Protein AF-0000000081139282 (afdb_homodimer)

Nearest PDB structures (foldseek):
  8glv-assembly1_AR  TM=9.633E-01  e=1.424E-13  Chlamydomonas reinhardtii
  2pg1-assembly1_G  TM=9.727E-01  e=7.832E-13  Drosophila melanogaster
  8pr0-assembly1_G  TM=9.713E-01  e=1.074E-12  Homo sapiens
  8j07-assembly1_n8  TM=9.623E-01  e=4.888E-12  Homo sapiens
  8glv-assembly1_MK  TM=9.422E-01  e=4.457E-11  Chlamydomonas reinhardtii

Organism: NCBI:txid267567

Radius of gyration: 18.49 Å; Cα contacts (8 Å, |Δi|>4): 499; chains: 2; bounding box: 43×58×46 Å

Sequence (266 aa):
MDTETSFAIDDIETVIKSSIGSVLTDTQYNPTKINDQINSIISATLKGLQSLRRPYKYTTTAILMQKNGAGLVSAASTFWDAENDGLCKVMWENQTMHCVVTVFGTCVNVVDGGEGAGEEEEKEEVVVNKKEEMDTETSFAIDDIETVIKSSIGSVLTDTQYNPTKINDQINSIISATLKGLQSLRRPYKYTTTAILMQKNGAGLVSAASTFWDAENDGLCKVMWENQTMHCVVTVFGTCVNVVDGGEGAGEEEEKEEVVVNKKEE

pLDDT: mean 83.58, std 18.91, range [26.31, 98.56]

Secondary structure (DSSP, 8-state):
--------HHHHHHHHHHHHHHHHTT----TTTHHHHHHHHHHHHHHHHHHT--SEEEEEEEEEEE-SS--EEEEEEEEEETTT-EEEEEEEE-SSEEEEEEEEEEE----SSS----EEEEEEEEEE-----/--------HHHHHHHHHHHHHHHHTT----TTTHHHHHHHHHHHHHHHHHHT--SEEEEEEEEEEE-SS--EEEEEEEEEETTT-EEEEEEEE-SSEEEEEEEEEEE----SSS----EEEEEEEEEE-----

Solvent-accessible surface area (backbone atoms only — not comparable to full-atom values): 14909 Å² total; per-residue (Å²): 131,83,75,76,72,58,62,59,55,68,64,53,46,50,35,46,53,50,24,46,49,75,71,44,76,92,58,70,73,41,89,90,47,48,65,60,49,54,51,50,30,51,51,44,29,51,53,46,54,60,71,66,70,62,67,51,33,40,40,38,38,38,37,44,31,59,63,74,52,59,43,34,39,34,37,34,38,28,39,32,45,68,82,43,26,42,71,45,75,48,82,45,73,63,92,40,30,39,37,40,41,37,39,38,36,42,58,52,78,75,68,91,80,81,76,83,70,70,56,37,79,46,81,46,75,47,77,44,48,64,54,73,126,131,84,75,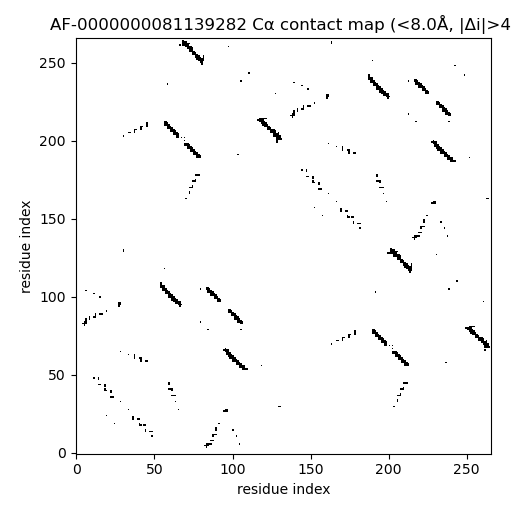74,71,59,62,60,53,68,65,52,47,50,35,46,52,51,23,45,46,74,68,48,65,90,59,69,72,44,89,89,46,47,66,60,49,52,50,50,30,51,50,45,29,52,53,44,56,61,69,64,72,61,67,51,33,38,40,37,39,38,37,42,31,61,63,75,50,58,40,35,39,32,35,35,37,30,39,31,45,68,83,44,27,42,70,47,76,48,80,46,72,62,93,39,28,41,36,40,41,36,40,38,36,43,57,52,77,76,69,90,80,80,76,81,72,71,57,39,78,45,80,46,73,46,76,43,48,64,53,73,126

Foldseek 3Di:
DPPLLADPQVQLVVQLVVLLCVQPVPDADDLVCVVVSQVSSVVSSVVSVVVVVAQWDKDKDKDKDWPPPDDDDDDDDDDADPSHKDKYKDWDDDDTMIMIMMMTIHGDPPDDDDDPPDDDDDDDDDDDCSPDD/DPPQLADPQVQLVVQLVVLLCVQPVPDADDLVCVVVSQVSSVVSSVVSVVVVVAQWDKDKDKDKDWPPPDDDDDDDDDDADPSHKDKYKDWDDDDTMIMIMMMTIHGDPPDDDDDPPDDDDDDDDDDDCSPDD

Structure (mmCIF, N/CA/C/O backbone):
data_AF-0000000081139282-model_v1
#
loop_
_entity.id
_entity.type
_entity.pdbx_description
1 polymer 'Dynein light chain'
#
loop_
_atom_site.group_PDB
_atom_site.id
_atom_site.type_symbol
_atom_site.label_atom_id
_atom_site.label_alt_id
_atom_site.label_comp_id
_atom_site.label_asym_id
_atom_site.label_entity_id
_atom_site.label_seq_id
_atom_site.pdbx_PDB_ins_code
_atom_site.Cartn_x
_atom_site.Cartn_y
_atom_site.Cartn_z
_atom_site.occupancy
_atom_site.B_iso_or_equiv
_atom_site.auth_seq_id
_atom_site.auth_comp_id
_atom_site.auth_asym_id
_atom_site.auth_atom_id
_atom_site.pdbx_PDB_model_num
ATOM 1 N N . MET A 1 1 ? 16.547 -30.938 -0.984 1 26.31 1 MET A N 1
ATOM 2 C CA . MET A 1 1 ? 16.859 -29.797 -0.13 1 26.31 1 MET A CA 1
ATOM 3 C C . MET A 1 1 ? 15.711 -28.781 -0.117 1 26.31 1 MET A C 1
ATOM 5 O O . MET A 1 1 ? 15.336 -28.25 -1.162 1 26.31 1 MET A O 1
ATOM 9 N N . ASP A 1 2 ? 14.555 -28.984 0.409 1 35.47 2 ASP A N 1
ATOM 10 C CA . ASP A 1 2 ? 13.195 -28.453 0.455 1 35.47 2 ASP A CA 1
ATOM 11 C C . ASP A 1 2 ? 13.203 -26.953 0.675 1 35.47 2 ASP A C 1
ATOM 13 O O . ASP A 1 2 ? 13.625 -26.469 1.729 1 35.47 2 ASP A O 1
ATOM 17 N N . THR A 1 3 ? 13.93 -26.109 -0.1 1 39.16 3 THR A N 1
ATOM 18 C CA . THR A 1 3 ? 14.328 -24.703 -0.024 1 39.16 3 THR A CA 1
ATOM 19 C C . THR A 1 3 ? 13.211 -23.859 0.572 1 39.16 3 THR A C 1
ATOM 21 O O . THR A 1 3 ? 12.172 -23.672 -0.053 1 39.16 3 THR A O 1
ATOM 24 N N . GLU A 1 4 ? 12.742 -24.109 1.682 1 45.09 4 GLU A N 1
ATOM 25 C CA . GLU A 1 4 ? 11.711 -23.469 2.49 1 45.09 4 GLU A CA 1
ATOM 26 C C . GLU A 1 4 ? 11.812 -21.953 2.41 1 45.09 4 GLU A C 1
ATOM 28 O O . GLU A 1 4 ? 12.758 -21.359 2.939 1 45.09 4 GLU A O 1
ATOM 33 N N . THR A 1 5 ? 11.867 -21.297 1.219 1 56.47 5 THR A N 1
ATOM 34 C CA . THR A 1 5 ? 12.109 -19.891 0.955 1 56.47 5 THR A CA 1
ATOM 35 C C . THR A 1 5 ? 11.125 -19.016 1.729 1 56.47 5 THR A C 1
ATOM 37 O O . THR A 1 5 ? 9.93 -18.984 1.413 1 56.47 5 THR A O 1
ATOM 40 N N . SER A 1 6 ? 11.258 -18.969 3.119 1 80.31 6 SER A N 1
ATOM 41 C CA . SER A 1 6 ? 10.43 -18.094 3.939 1 80.31 6 SER A CA 1
ATOM 42 C C . SER A 1 6 ? 10.672 -16.625 3.594 1 80.31 6 SER A C 1
ATOM 44 O O . SER A 1 6 ? 11.719 -16.281 3.047 1 80.31 6 SER A O 1
ATOM 46 N N . PHE A 1 7 ? 9.648 -15.828 3.635 1 90.12 7 PHE A N 1
ATOM 47 C CA . PHE A 1 7 ? 9.766 -14.391 3.432 1 90.12 7 PHE A CA 1
ATOM 48 C C . PHE A 1 7 ? 10.789 -13.789 4.391 1 90.12 7 PHE A C 1
ATOM 50 O O . PHE A 1 7 ? 10.57 -13.766 5.602 1 90.12 7 PHE A O 1
ATOM 57 N N . ALA A 1 8 ? 12.016 -13.445 3.936 1 91.75 8 ALA A N 1
ATOM 58 C CA . ALA A 1 8 ? 13.156 -13 4.734 1 91.75 8 ALA A CA 1
ATOM 59 C C . ALA A 1 8 ? 12.961 -11.562 5.207 1 91.75 8 ALA A C 1
ATOM 61 O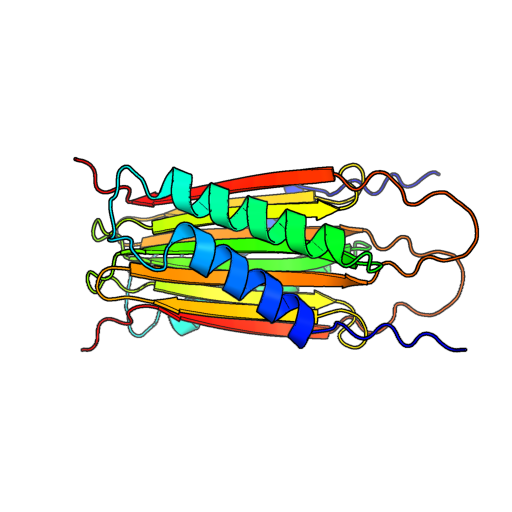 O . ALA A 1 8 ? 13.539 -10.625 4.637 1 91.75 8 ALA A O 1
ATOM 62 N N . ILE A 1 9 ? 12.414 -11.344 6.32 1 94.25 9 ILE A N 1
ATOM 63 C CA . ILE A 1 9 ? 12.023 -10.039 6.836 1 94.25 9 ILE A CA 1
ATOM 64 C C . ILE A 1 9 ? 13.273 -9.211 7.137 1 94.25 9 ILE A C 1
ATOM 66 O O . ILE A 1 9 ? 13.328 -8.023 6.812 1 94.25 9 ILE A O 1
ATOM 70 N N . ASP A 1 10 ? 14.297 -9.852 7.656 1 96.44 10 ASP A N 1
ATOM 71 C CA . ASP A 1 10 ? 15.5 -9.109 8.039 1 96.44 10 ASP A CA 1
ATOM 72 C C . ASP A 1 10 ? 16.172 -8.477 6.824 1 96.44 10 ASP A C 1
ATOM 74 O O . ASP A 1 10 ? 16.578 -7.312 6.863 1 96.44 10 ASP A O 1
ATOM 78 N N . ASP A 1 11 ? 16.328 -9.234 5.77 1 97.31 11 ASP A N 1
ATOM 79 C CA . ASP A 1 11 ? 16.953 -8.711 4.555 1 97.31 11 ASP A CA 1
ATOM 80 C C . ASP A 1 11 ? 16.109 -7.574 3.967 1 97.31 11 ASP A C 1
ATOM 82 O O . ASP A 1 11 ? 16.656 -6.555 3.541 1 97.31 11 ASP A O 1
ATOM 86 N N . ILE A 1 12 ? 14.805 -7.75 3.949 1 97.62 12 ILE A N 1
ATOM 87 C CA . ILE A 1 12 ? 13.914 -6.762 3.355 1 97.62 12 ILE A CA 1
ATOM 88 C C . ILE A 1 12 ? 13.922 -5.488 4.195 1 97.62 12 ILE A C 1
ATOM 90 O O . ILE A 1 12 ? 13.984 -4.379 3.656 1 97.62 12 ILE A O 1
ATOM 94 N N . GLU A 1 13 ? 13.945 -5.688 5.469 1 97.81 13 GLU A N 1
ATOM 95 C CA . GLU A 1 13 ? 14 -4.539 6.367 1 97.81 13 GLU A CA 1
ATOM 96 C C . GLU A 1 13 ? 15.273 -3.734 6.152 1 97.81 13 GLU A C 1
ATOM 98 O O . GLU A 1 13 ? 15.242 -2.502 6.125 1 97.81 13 GLU A O 1
ATOM 103 N N . THR A 1 14 ? 16.312 -4.418 6.027 1 98.31 14 THR A N 1
ATOM 104 C CA . THR A 1 14 ? 17.594 -3.766 5.785 1 98.31 14 THR A CA 1
ATOM 105 C C . THR A 1 14 ? 17.562 -2.963 4.488 1 98.31 14 THR A C 1
ATOM 107 O O . THR A 1 14 ? 18.062 -1.839 4.434 1 98.31 14 THR A O 1
ATOM 110 N N . VAL A 1 15 ? 16.953 -3.533 3.455 1 98.38 15 VAL A N 1
ATOM 111 C CA . VAL A 1 15 ? 16.828 -2.854 2.172 1 98.38 15 VAL A CA 1
ATOM 112 C C . VAL A 1 15 ? 16.016 -1.563 2.354 1 98.38 15 VAL A C 1
ATOM 114 O O . VAL A 1 15 ? 16.422 -0.502 1.876 1 98.38 15 VAL A O 1
ATOM 117 N N . ILE A 1 16 ? 14.945 -1.609 3.104 1 98.56 16 ILE A N 1
ATOM 118 C CA . ILE A 1 16 ? 14.07 -0.458 3.295 1 98.56 16 ILE A CA 1
ATOM 119 C C . ILE A 1 16 ? 14.797 0.62 4.094 1 98.56 16 ILE A C 1
ATOM 121 O O . ILE A 1 16 ? 14.836 1.784 3.688 1 98.56 16 ILE A O 1
ATOM 125 N N . LYS A 1 17 ? 15.414 0.195 5.152 1 98.31 17 LYS A N 1
ATOM 126 C CA . LYS A 1 17 ? 16.109 1.149 6.012 1 98.31 17 LYS A CA 1
ATOM 127 C C . LYS A 1 17 ? 17.25 1.842 5.262 1 98.31 17 LYS A C 1
ATOM 129 O O . LYS A 1 17 ? 17.438 3.051 5.402 1 98.31 17 LYS A O 1
ATOM 134 N N . SER A 1 18 ? 17.953 1.095 4.52 1 98.56 18 SER A N 1
ATOM 135 C CA . SER A 1 18 ? 19.047 1.672 3.73 1 98.56 18 SER A CA 1
ATOM 136 C C . SER A 1 18 ? 18.516 2.654 2.695 1 98.56 18 SER A C 1
ATOM 138 O O . SER A 1 18 ? 19.109 3.701 2.457 1 98.56 18 SER A O 1
ATOM 140 N N . SER A 1 19 ? 17.391 2.34 2.008 1 98.44 19 SER A N 1
ATOM 141 C CA . SER A 1 19 ? 16.781 3.209 1.008 1 98.44 19 SER A CA 1
ATOM 142 C C . SER A 1 19 ? 16.328 4.527 1.623 1 98.44 19 SER A C 1
ATOM 144 O O . SER A 1 19 ? 16.609 5.602 1.078 1 98.44 19 SER A O 1
ATOM 146 N N . ILE A 1 20 ? 15.703 4.477 2.797 1 98.31 20 ILE A N 1
ATOM 147 C CA . ILE A 1 20 ? 15.266 5.68 3.496 1 98.31 20 ILE A CA 1
ATOM 148 C C . ILE A 1 20 ? 16.484 6.496 3.932 1 98.31 20 ILE A C 1
ATOM 150 O O . ILE A 1 20 ? 16.531 7.711 3.715 1 98.31 20 ILE A O 1
ATOM 154 N N . GLY A 1 21 ? 17.406 5.855 4.508 1 98 21 GLY A N 1
ATOM 155 C CA . GLY A 1 21 ? 18.594 6.527 5.012 1 98 21 GLY A CA 1
ATOM 156 C C . GLY A 1 21 ? 19.391 7.23 3.926 1 98 21 GLY A C 1
ATOM 157 O O . GLY A 1 21 ? 19.938 8.312 4.152 1 98 21 GLY A O 1
ATOM 158 N N . SER A 1 22 ? 19.453 6.641 2.787 1 97.75 22 SER A N 1
ATOM 159 C CA . SER A 1 22 ? 20.234 7.211 1.688 1 97.75 22 SER A CA 1
ATOM 160 C C . SER A 1 22 ? 19.578 8.484 1.155 1 97.75 22 SER A C 1
ATOM 162 O O . SER A 1 22 ? 20.25 9.312 0.529 1 97.75 22 SER A O 1
ATOM 164 N N . VAL A 1 23 ? 18.25 8.672 1.403 1 97.69 23 VAL A N 1
ATOM 165 C CA . VAL A 1 23 ? 17.516 9.773 0.797 1 97.69 23 VAL A CA 1
ATOM 166 C C . VAL A 1 23 ? 17.172 10.812 1.863 1 97.69 23 VAL A C 1
ATOM 168 O O . VAL A 1 23 ? 17.281 12.016 1.622 1 97.69 23 VAL A O 1
ATOM 171 N N . LEU A 1 24 ? 16.859 10.367 3.148 1 97.19 24 LEU A N 1
ATOM 172 C CA . LEU A 1 24 ? 16.203 11.281 4.074 1 97.19 24 LEU A CA 1
ATOM 173 C C . LEU A 1 24 ? 17.094 11.586 5.27 1 97.19 24 LEU A C 1
ATOM 175 O O . LEU A 1 24 ? 16.797 12.492 6.055 1 97.19 24 LEU A O 1
ATOM 179 N N . THR A 1 25 ? 18.125 10.812 5.773 1 92.31 25 THR A N 1
ATOM 180 C CA . THR A 1 25 ? 18.891 10.914 7.016 1 92.31 25 THR A CA 1
ATOM 181 C C . THR A 1 25 ? 19.266 12.367 7.297 1 92.31 25 THR A C 1
ATOM 183 O O . THR A 1 25 ? 19.172 12.828 8.438 1 92.31 25 THR A O 1
ATOM 186 N N . ASP A 1 26 ? 19.484 13.367 6.332 1 91.75 26 ASP A N 1
ATOM 187 C CA . ASP A 1 26 ? 19.875 14.75 6.586 1 91.75 26 ASP A CA 1
ATOM 188 C C . ASP A 1 26 ? 19 15.719 5.793 1 91.75 26 ASP A C 1
ATOM 190 O O . ASP A 1 26 ? 19.484 16.75 5.309 1 91.75 26 ASP A O 1
ATOM 194 N N . THR A 1 27 ? 17.781 15.336 5.84 1 95.19 27 THR A N 1
ATOM 195 C CA . THR A 1 27 ? 16.875 16.188 5.078 1 95.19 27 THR A CA 1
ATOM 196 C C . THR A 1 27 ? 15.734 16.672 5.957 1 95.19 27 THR A C 1
ATOM 198 O O . THR A 1 27 ? 15.406 16.047 6.965 1 95.19 27 THR A O 1
ATOM 201 N N . GLN A 1 28 ? 15.258 17.906 5.652 1 94.62 28 GLN A N 1
ATOM 202 C CA . GLN A 1 28 ? 14.031 18.438 6.246 1 94.62 28 GLN A CA 1
ATOM 203 C C . GLN A 1 28 ? 12.875 18.406 5.25 1 94.62 28 GLN A C 1
ATOM 205 O O . GLN A 1 28 ? 13.094 18.453 4.039 1 94.62 28 GLN A O 1
ATOM 210 N N . TYR A 1 29 ? 11.789 18.375 5.84 1 92.19 29 TYR A N 1
ATOM 211 C CA . TYR A 1 29 ? 10.625 18.391 4.961 1 92.19 29 TYR A CA 1
ATOM 212 C C . TYR A 1 29 ? 10.633 19.625 4.066 1 92.19 29 TYR A C 1
ATOM 214 O O . TYR A 1 29 ? 10.82 20.734 4.543 1 92.19 29 TYR A O 1
ATOM 222 N N . ASN A 1 30 ? 10.492 19.422 2.842 1 92.06 30 ASN A N 1
ATOM 223 C CA . ASN A 1 30 ? 10.359 20.422 1.803 1 92.06 30 ASN A CA 1
ATOM 224 C C . ASN A 1 30 ? 9.312 20.031 0.765 1 92.06 30 ASN A C 1
ATOM 226 O O . ASN A 1 30 ? 9.516 19.094 -0.001 1 92.06 30 ASN A O 1
ATOM 230 N N . PRO A 1 31 ? 8.203 20.766 0.771 1 88 31 PRO A N 1
ATOM 231 C CA . PRO A 1 31 ? 7.09 20.391 -0.107 1 88 31 PRO A CA 1
ATOM 232 C C . PRO A 1 31 ? 7.5 20.312 -1.575 1 88 31 PRO A C 1
ATOM 234 O O . PRO A 1 31 ? 6.898 19.547 -2.344 1 88 31 PRO A O 1
ATOM 237 N N . THR A 1 32 ? 8.5 20.969 -1.976 1 90.81 32 THR A N 1
ATOM 238 C CA . THR A 1 32 ? 8.898 21 -3.377 1 90.81 32 THR A CA 1
ATOM 239 C C . THR A 1 32 ? 9.812 19.812 -3.699 1 90.81 32 THR A C 1
ATOM 241 O O . THR A 1 32 ? 10.055 19.516 -4.867 1 90.81 32 THR A O 1
ATOM 244 N N . LYS A 1 33 ? 10.289 19.109 -2.705 1 93.06 33 LYS A N 1
ATOM 245 C CA . LYS A 1 33 ? 11.25 18.047 -2.936 1 93.06 33 LYS A CA 1
ATOM 246 C C . LYS A 1 33 ? 10.648 16.688 -2.592 1 93.06 33 LYS A C 1
ATOM 248 O O . LYS A 1 33 ? 11.219 15.641 -2.934 1 93.06 33 LYS A O 1
ATOM 253 N N . ILE A 1 34 ? 9.539 16.688 -2.02 1 92.25 34 ILE A N 1
ATOM 254 C CA . ILE A 1 34 ? 8.984 15.484 -1.414 1 92.25 34 ILE A CA 1
ATOM 255 C C . ILE A 1 34 ? 8.664 14.453 -2.5 1 92.25 34 ILE A C 1
ATOM 257 O O . ILE A 1 34 ? 8.805 13.25 -2.283 1 92.25 34 ILE A O 1
ATOM 261 N N . ASN A 1 35 ? 8.289 14.898 -3.623 1 90.81 35 ASN A N 1
ATOM 262 C CA . ASN A 1 35 ? 7.992 13.977 -4.715 1 90.81 35 ASN A CA 1
ATOM 263 C C . ASN A 1 35 ? 9.25 13.266 -5.207 1 90.81 35 ASN A C 1
ATOM 265 O O . ASN A 1 35 ? 9.242 12.047 -5.398 1 90.81 35 ASN A O 1
ATOM 269 N N . ASP A 1 36 ? 10.25 13.992 -5.324 1 93.88 36 ASP A N 1
ATOM 270 C CA . ASP A 1 36 ? 11.516 13.398 -5.738 1 93.88 36 ASP A CA 1
ATOM 271 C C . ASP A 1 36 ? 12.016 12.406 -4.688 1 93.88 36 ASP A C 1
ATOM 273 O O . ASP A 1 36 ? 12.547 11.344 -5.031 1 93.88 36 ASP A O 1
ATOM 277 N N . GLN A 1 37 ? 11.867 12.852 -3.504 1 94.88 37 GLN A N 1
ATOM 278 C CA . GLN A 1 37 ? 12.375 12.023 -2.408 1 94.88 37 GLN A CA 1
ATOM 279 C C . GLN A 1 37 ? 11.633 10.695 -2.338 1 94.88 37 GLN A C 1
ATOM 281 O O . GLN A 1 37 ? 12.258 9.633 -2.234 1 94.88 37 GLN A O 1
ATOM 286 N N . ILE A 1 38 ? 10.352 10.727 -2.441 1 95.44 38 ILE A N 1
ATOM 287 C CA . ILE A 1 38 ? 9.594 9.492 -2.309 1 95.44 38 ILE A CA 1
ATOM 288 C C . ILE A 1 38 ? 9.844 8.594 -3.516 1 95.44 38 ILE A C 1
ATOM 290 O O . ILE A 1 38 ? 9.938 7.367 -3.381 1 95.44 38 ILE A O 1
ATOM 294 N N . ASN A 1 39 ? 10.047 9.141 -4.668 1 94.5 39 ASN A N 1
ATOM 295 C CA . ASN A 1 39 ? 10.367 8.352 -5.852 1 94.5 39 ASN A CA 1
ATOM 296 C C . ASN A 1 39 ? 11.75 7.707 -5.738 1 94.5 39 ASN A C 1
ATOM 298 O O . ASN A 1 39 ? 11.938 6.562 -6.152 1 94.5 39 ASN A O 1
ATOM 302 N N . SER A 1 40 ? 12.602 8.461 -5.199 1 97.06 40 SER A N 1
ATOM 303 C CA . SER A 1 40 ? 13.945 7.922 -4.988 1 97.06 40 SER A CA 1
ATOM 304 C C . SER A 1 40 ? 13.922 6.758 -4.004 1 97.06 40 SER A C 1
ATOM 306 O O . SER A 1 40 ? 14.594 5.746 -4.219 1 97.06 40 SER A O 1
ATOM 308 N N . ILE A 1 41 ? 13.148 6.914 -2.982 1 97.69 41 ILE A N 1
ATOM 309 C CA . ILE A 1 41 ? 13.055 5.871 -1.964 1 97.69 41 ILE A CA 1
ATOM 310 C C . ILE A 1 41 ? 12.461 4.605 -2.574 1 97.69 41 ILE A C 1
ATOM 312 O O . ILE A 1 41 ? 13 3.51 -2.395 1 97.69 41 ILE A O 1
ATOM 316 N N . ILE A 1 42 ? 11.438 4.75 -3.283 1 96.56 42 ILE A N 1
ATOM 317 C CA . ILE A 1 42 ? 10.734 3.613 -3.867 1 96.56 42 ILE A CA 1
ATOM 318 C C . ILE A 1 42 ? 11.648 2.908 -4.875 1 96.56 42 ILE A C 1
ATOM 320 O O . ILE A 1 42 ? 11.75 1.68 -4.875 1 96.56 42 ILE A O 1
ATOM 324 N N . SER A 1 43 ? 12.266 3.689 -5.668 1 96.56 43 SER A N 1
ATOM 325 C CA . SER A 1 43 ? 13.164 3.131 -6.672 1 96.56 43 SER A CA 1
ATOM 326 C C . SER A 1 43 ? 14.328 2.381 -6.02 1 96.56 43 SER A C 1
ATOM 328 O O . SER A 1 43 ? 14.648 1.262 -6.422 1 96.56 43 SER A O 1
ATOM 330 N N . ALA A 1 44 ? 14.922 2.949 -5.047 1 97.81 44 ALA A N 1
ATOM 331 C CA . ALA A 1 44 ? 16.031 2.307 -4.332 1 97.81 44 ALA A CA 1
ATOM 332 C C . ALA A 1 44 ? 15.562 1.016 -3.662 1 97.81 44 ALA A C 1
ATOM 334 O O . ALA A 1 44 ? 16.281 0.01 -3.678 1 97.81 44 ALA A O 1
ATOM 335 N N . THR A 1 45 ? 14.422 1.074 -3.049 1 97.88 45 THR A N 1
ATOM 336 C CA . THR A 1 45 ? 13.883 -0.104 -2.379 1 97.88 45 THR A CA 1
ATOM 337 C C . THR A 1 45 ? 13.648 -1.233 -3.379 1 97.88 45 THR A C 1
ATOM 339 O O . THR A 1 45 ? 14.039 -2.377 -3.133 1 97.88 45 THR A O 1
ATOM 342 N N . LEU A 1 46 ? 13.031 -0.88 -4.484 1 95.5 46 LEU A N 1
ATOM 343 C CA . LEU A 1 46 ? 12.758 -1.882 -5.508 1 95.5 46 LEU A CA 1
ATOM 344 C C . LEU A 1 46 ? 14.055 -2.498 -6.027 1 95.5 46 LEU A C 1
ATOM 346 O O . LEU A 1 46 ? 14.148 -3.717 -6.184 1 95.5 46 LEU A O 1
ATOM 350 N N . LYS A 1 47 ? 14.992 -1.687 -6.305 1 96.25 47 LYS A N 1
ATOM 351 C CA . LYS A 1 47 ? 16.281 -2.17 -6.773 1 96.25 47 LYS A CA 1
ATOM 352 C C . LYS A 1 47 ? 16.922 -3.102 -5.754 1 96.25 47 LYS A C 1
ATOM 354 O O . LYS A 1 47 ? 17.5 -4.133 -6.117 1 96.25 47 LYS A O 1
ATOM 359 N N . GLY A 1 48 ? 16.891 -2.75 -4.512 1 97.44 48 GLY A N 1
ATOM 360 C CA . GLY A 1 48 ? 17.422 -3.6 -3.453 1 97.44 48 GLY A CA 1
ATOM 361 C C . GLY A 1 48 ? 16.719 -4.945 -3.375 1 97.44 48 GLY A C 1
ATOM 362 O O . GLY A 1 48 ? 17.375 -5.973 -3.162 1 97.44 48 GLY A O 1
ATOM 363 N N . LEU A 1 49 ? 15.445 -4.953 -3.535 1 96.38 49 LEU A N 1
ATOM 364 C CA . LEU A 1 49 ? 14.68 -6.191 -3.498 1 96.38 49 LEU A CA 1
ATOM 365 C C . LEU A 1 49 ? 15.047 -7.098 -4.668 1 96.38 49 LEU A C 1
ATOM 367 O O . LEU A 1 49 ? 15.172 -8.312 -4.504 1 96.38 49 LEU A O 1
ATOM 371 N N . GLN A 1 50 ? 15.156 -6.531 -5.844 1 93.5 50 GLN A N 1
ATOM 372 C CA . GLN A 1 50 ? 15.555 -7.285 -7.023 1 93.5 50 GLN A CA 1
ATOM 373 C C . GLN A 1 50 ? 16.938 -7.922 -6.832 1 93.5 50 GLN A C 1
ATOM 375 O O . GLN A 1 50 ? 17.172 -9.039 -7.289 1 93.5 50 GLN A O 1
ATOM 380 N N . SER A 1 51 ? 17.766 -7.25 -6.137 1 95.38 51 SER A N 1
ATOM 381 C CA . SER A 1 51 ? 19.125 -7.723 -5.934 1 95.38 51 SER A CA 1
ATOM 382 C C . SER A 1 51 ? 19.156 -8.945 -5.02 1 95.38 51 SER A C 1
ATOM 384 O O . SER A 1 51 ? 20.141 -9.688 -5.004 1 95.38 51 SER A O 1
ATOM 386 N N . LEU A 1 52 ? 18.172 -9.141 -4.199 1 93.12 52 LEU A N 1
ATOM 387 C CA . LEU A 1 52 ? 18.094 -10.305 -3.324 1 93.12 52 LEU A CA 1
ATOM 388 C C . LEU A 1 52 ? 17.875 -11.578 -4.129 1 93.12 52 LEU A C 1
ATOM 390 O O . LEU A 1 52 ? 18.172 -12.68 -3.66 1 93.12 52 LEU A O 1
ATOM 394 N N . ARG A 1 53 ? 17.359 -11.555 -5.297 1 89.94 53 ARG A N 1
ATOM 395 C CA . ARG A 1 53 ? 17.141 -12.672 -6.215 1 89.94 53 ARG A CA 1
ATOM 396 C C . ARG A 1 53 ? 16.281 -13.758 -5.566 1 89.94 53 ARG A C 1
ATOM 398 O O . ARG A 1 53 ? 16.641 -14.938 -5.625 1 89.94 53 ARG A O 1
ATOM 405 N N . ARG A 1 54 ? 15.227 -13.328 -4.93 1 90.81 54 ARG A N 1
ATOM 406 C CA . ARG A 1 54 ? 14.273 -14.25 -4.32 1 90.81 54 ARG A CA 1
ATOM 407 C C . ARG A 1 54 ? 13.047 -14.43 -5.203 1 90.81 54 ARG A C 1
ATOM 409 O O . ARG A 1 54 ? 12.719 -13.555 -6.004 1 90.81 54 ARG A O 1
ATOM 416 N N . PRO A 1 55 ? 12.352 -15.586 -5.148 1 90 55 PRO A N 1
ATOM 417 C CA . PRO A 1 55 ? 11.195 -15.859 -6 1 90 55 PRO A CA 1
ATOM 418 C C . PRO A 1 55 ? 9.922 -15.18 -5.5 1 90 55 PRO A C 1
ATOM 420 O O . PRO A 1 55 ? 8.945 -15.852 -5.16 1 90 55 PRO A O 1
ATOM 423 N N . TYR A 1 56 ? 9.922 -13.875 -5.504 1 92.44 56 TYR A N 1
ATOM 424 C CA . TYR A 1 56 ? 8.781 -13.094 -5.043 1 92.44 56 TYR A CA 1
ATOM 425 C C . TYR A 1 56 ? 8.422 -12.016 -6.055 1 92.44 56 TYR A C 1
ATOM 427 O O . TYR A 1 56 ? 9.297 -11.43 -6.688 1 92.44 56 TYR A O 1
ATOM 435 N N . LYS A 1 57 ? 7.172 -11.773 -6.262 1 93 57 LYS A N 1
ATOM 436 C CA . LYS A 1 57 ? 6.66 -10.508 -6.777 1 93 57 LYS A CA 1
ATOM 437 C C . LYS A 1 57 ? 6.488 -9.492 -5.656 1 93 57 LYS A C 1
ATOM 439 O O . LYS A 1 57 ? 6.051 -9.836 -4.555 1 93 57 LYS A O 1
ATOM 444 N N . TYR A 1 58 ? 6.82 -8.258 -5.953 1 95.56 58 TYR A N 1
ATOM 445 C CA . TYR A 1 58 ? 6.844 -7.277 -4.879 1 95.56 58 TYR A CA 1
ATOM 446 C C . TYR A 1 58 ? 5.887 -6.129 -5.168 1 95.56 58 TYR A C 1
ATOM 448 O O . TYR A 1 58 ? 5.777 -5.676 -6.309 1 95.56 58 TYR A O 1
ATOM 456 N N . THR A 1 59 ? 5.207 -5.652 -4.211 1 95.31 59 THR A N 1
ATOM 457 C CA . THR A 1 59 ? 4.516 -4.371 -4.137 1 95.31 59 THR A CA 1
ATOM 458 C C . THR A 1 59 ? 5.117 -3.498 -3.037 1 95.31 59 THR A C 1
ATOM 460 O O . THR A 1 59 ? 5.184 -3.912 -1.877 1 95.31 59 THR A O 1
ATOM 463 N N . THR A 1 60 ? 5.551 -2.352 -3.412 1 96.5 60 THR A N 1
ATOM 464 C CA . THR A 1 60 ? 6.109 -1.424 -2.436 1 96.5 60 THR A CA 1
ATOM 465 C C . THR A 1 60 ? 5.285 -0.141 -2.375 1 96.5 60 THR A C 1
ATOM 467 O O . THR A 1 60 ? 4.984 0.46 -3.41 1 96.5 60 THR A O 1
ATOM 470 N N . THR A 1 61 ? 4.898 0.215 -1.197 1 94.88 61 THR A N 1
ATOM 471 C CA . THR A 1 61 ? 4.227 1.493 -0.996 1 94.88 61 THR A CA 1
ATOM 472 C C . THR A 1 61 ? 5.047 2.398 -0.081 1 94.88 61 THR A C 1
ATOM 474 O O . THR A 1 61 ? 5.707 1.921 0.844 1 94.88 61 THR A O 1
ATOM 477 N N . ALA A 1 62 ? 4.996 3.668 -0.335 1 94.38 62 ALA A N 1
ATOM 478 C CA . ALA A 1 62 ? 5.652 4.656 0.513 1 94.38 62 ALA A CA 1
ATOM 479 C C . ALA A 1 62 ? 4.738 5.852 0.77 1 94.38 62 ALA A C 1
ATOM 481 O O . ALA A 1 62 ? 3.986 6.27 -0.114 1 94.38 62 ALA A O 1
ATOM 482 N N . ILE A 1 63 ? 4.844 6.355 1.989 1 92.25 63 ILE A N 1
ATOM 483 C CA . ILE A 1 63 ? 4.121 7.555 2.396 1 92.25 63 ILE A CA 1
ATOM 484 C C . ILE A 1 63 ? 5.086 8.539 3.059 1 92.25 63 ILE A C 1
ATOM 486 O O . ILE A 1 63 ? 5.852 8.164 3.945 1 92.25 63 ILE A O 1
ATOM 490 N N . LEU A 1 64 ? 5.113 9.719 2.57 1 91.31 64 LEU A N 1
ATOM 491 C CA . LEU A 1 64 ? 5.824 10.836 3.195 1 91.31 64 LEU A CA 1
ATOM 492 C C . LEU A 1 64 ? 4.848 11.906 3.66 1 91.31 64 LEU A C 1
ATOM 494 O O . LEU A 1 64 ? 4.004 12.367 2.883 1 91.31 64 LEU A O 1
ATOM 498 N N . MET A 1 65 ? 5.051 12.289 4.859 1 89.31 65 MET A N 1
ATOM 499 C CA . MET A 1 65 ? 4.102 13.258 5.398 1 89.31 65 MET A CA 1
ATOM 500 C C . MET A 1 65 ? 4.809 14.273 6.293 1 89.31 65 MET A C 1
ATOM 502 O O . MET A 1 65 ? 5.738 13.922 7.02 1 89.31 65 MET A O 1
ATOM 506 N N . GLN A 1 66 ? 4.297 15.43 6.176 1 86.56 66 GLN A N 1
ATOM 507 C CA . GLN A 1 66 ? 4.793 16.484 7.055 1 86.56 66 GLN A CA 1
ATOM 508 C C . GLN A 1 66 ? 4.309 16.281 8.484 1 86.56 66 GLN A C 1
ATOM 510 O O . GLN A 1 66 ? 3.162 15.883 8.711 1 86.56 66 GLN A O 1
ATOM 515 N N . LYS A 1 67 ? 5.254 16.562 9.477 1 85.19 67 LYS A N 1
ATOM 516 C CA . LYS A 1 67 ? 4.84 16.562 10.875 1 85.19 67 LYS A CA 1
ATOM 517 C C . LYS A 1 67 ? 4.137 17.875 11.242 1 85.19 67 LYS A C 1
ATOM 519 O O . LYS A 1 67 ? 4.762 18.797 11.789 1 85.19 67 LYS A O 1
ATOM 524 N N . ASN A 1 68 ? 2.938 18.062 10.969 1 79.56 68 ASN A N 1
ATOM 525 C CA . ASN A 1 68 ? 2.191 19.281 11.25 1 79.56 68 ASN A CA 1
ATOM 526 C C . ASN A 1 68 ? 0.973 19 12.125 1 79.56 68 ASN A C 1
ATOM 528 O O . ASN A 1 68 ? 0.133 19.891 12.32 1 79.56 68 ASN A O 1
ATOM 532 N N . GLY A 1 69 ? 0.816 17.812 12.586 1 73.5 69 GLY A N 1
ATOM 533 C CA . GLY A 1 69 ? -0.263 17.484 13.5 1 73.5 69 GLY A CA 1
ATOM 534 C C . GLY A 1 69 ? -1.495 16.938 12.797 1 73.5 69 GLY A C 1
ATOM 535 O O . GLY A 1 69 ? -2.473 16.562 13.445 1 73.5 69 GLY A O 1
ATOM 536 N N . ALA A 1 70 ? -1.448 17.031 11.445 1 70.62 70 ALA A N 1
ATOM 537 C CA . ALA A 1 70 ? -2.619 16.5 10.75 1 70.62 70 ALA A CA 1
ATOM 538 C C . ALA A 1 70 ? -2.719 14.992 10.914 1 70.62 70 ALA A C 1
ATOM 540 O O . ALA A 1 70 ? -1.707 14.289 10.867 1 70.62 70 ALA A O 1
ATOM 541 N N . GLY A 1 71 ? -3.885 14.445 11.18 1 74.62 71 GLY A N 1
ATOM 542 C CA . GLY A 1 71 ? -4.121 13.023 11.375 1 74.62 71 GLY A CA 1
ATOM 543 C C . GLY A 1 71 ? -4.078 12.227 10.086 1 74.62 71 GLY A C 1
ATOM 544 O O . GLY A 1 71 ? -4.578 12.68 9.055 1 74.62 71 GLY A O 1
ATOM 545 N N . LEU A 1 72 ? -3.217 11.234 9.977 1 80.06 72 LEU A N 1
ATOM 546 C CA . LEU A 1 72 ? -3.191 10.273 8.875 1 80.06 72 LEU A CA 1
ATOM 547 C C . LEU A 1 72 ? -3.363 8.852 9.383 1 80.06 72 LEU A C 1
ATOM 549 O O . LEU A 1 72 ? -2.693 8.445 10.336 1 80.06 72 LEU A O 1
ATOM 553 N N . VAL A 1 73 ? -4.34 8.211 8.828 1 87.62 73 VAL A N 1
ATOM 554 C CA . VAL A 1 73 ? -4.492 6.793 9.133 1 87.62 73 VAL A CA 1
ATOM 555 C C . VAL A 1 73 ? -4.336 5.969 7.855 1 87.62 73 VAL A C 1
ATOM 557 O O . VAL A 1 73 ? -4.922 6.297 6.824 1 87.62 73 VAL A O 1
ATOM 560 N N . SER A 1 74 ? -3.557 5.035 7.93 1 90.12 74 SER A N 1
ATOM 561 C CA . SER A 1 74 ? -3.371 4.109 6.816 1 90.12 74 SER A CA 1
ATOM 562 C C . SER A 1 74 ? -3.479 2.662 7.281 1 90.12 74 SER A C 1
ATOM 564 O O . SER A 1 74 ? -3.125 2.34 8.422 1 90.12 74 SER A O 1
ATOM 566 N N . ALA A 1 75 ? -4.047 1.899 6.527 1 90.12 75 ALA A N 1
ATOM 567 C CA . ALA A 1 75 ? -4.199 0.475 6.812 1 90.12 75 ALA A CA 1
ATOM 568 C C . ALA A 1 75 ? -3.934 -0.365 5.566 1 90.12 75 ALA A C 1
ATOM 570 O O . ALA A 1 75 ? -4.023 0.135 4.441 1 90.12 75 ALA A O 1
ATOM 571 N N . ALA A 1 76 ? -3.559 -1.58 5.84 1 91.31 76 ALA A N 1
ATOM 572 C CA . ALA A 1 76 ? -3.371 -2.561 4.77 1 91.31 76 ALA A CA 1
ATOM 573 C C . ALA A 1 76 ? -3.93 -3.922 5.172 1 91.31 76 ALA A C 1
ATOM 575 O O . ALA A 1 76 ? -3.85 -4.312 6.34 1 91.31 76 ALA A O 1
ATOM 576 N N . SER A 1 77 ? -4.488 -4.57 4.262 1 92.06 77 SER A N 1
ATOM 577 C CA . SER A 1 77 ? -4.957 -5.941 4.43 1 92.06 77 SER A CA 1
ATOM 578 C C . SER A 1 77 ? -4.602 -6.801 3.221 1 92.06 77 SER A C 1
ATOM 580 O O . SER A 1 77 ? -4.469 -6.285 2.107 1 92.06 77 SER A O 1
ATOM 582 N N . THR A 1 78 ? -4.426 -8.055 3.535 1 92.25 78 THR A N 1
ATOM 583 C CA . THR A 1 78 ? -4.039 -8.969 2.469 1 92.25 78 THR A CA 1
ATOM 584 C C . THR A 1 78 ? -4.883 -10.242 2.518 1 92.25 78 THR A C 1
ATOM 586 O O . THR A 1 78 ? -5.32 -10.664 3.592 1 92.25 78 THR A O 1
ATOM 589 N N . PHE A 1 79 ? -5.16 -10.781 1.334 1 92.69 79 PHE A N 1
ATOM 590 C CA . PHE A 1 79 ? -5.73 -12.102 1.121 1 92.69 79 PHE A CA 1
ATOM 591 C C . PHE A 1 79 ? -4.809 -12.961 0.262 1 92.69 79 PHE A C 1
ATOM 593 O O . PHE A 1 79 ? -4.836 -12.875 -0.967 1 92.69 79 PHE A O 1
ATOM 600 N N . TRP A 1 80 ? -3.941 -13.727 0.983 1 91.69 80 TRP A N 1
ATOM 601 C CA . TRP A 1 80 ? -2.877 -14.461 0.309 1 91.69 80 TRP A CA 1
ATOM 602 C C . TRP A 1 80 ? -2.412 -15.648 1.152 1 91.69 80 TRP A C 1
ATOM 604 O O . TRP A 1 80 ? -3.107 -16.062 2.08 1 91.69 80 TRP A O 1
ATOM 614 N N . ASP A 1 81 ? -1.368 -16.406 0.692 1 88.06 81 ASP A N 1
ATOM 615 C CA . ASP A 1 81 ? -0.79 -17.547 1.396 1 88.06 81 ASP A CA 1
ATOM 616 C C . ASP A 1 81 ? 0.117 -17.078 2.535 1 88.06 81 ASP A C 1
ATOM 618 O O . ASP A 1 81 ? 1.303 -16.812 2.324 1 88.06 81 ASP A O 1
ATOM 622 N N . ALA A 1 82 ? -0.425 -17.078 3.684 1 86.31 82 ALA A N 1
ATOM 623 C CA . ALA A 1 82 ? 0.256 -16.484 4.832 1 86.31 82 ALA A CA 1
ATOM 624 C C . ALA A 1 82 ? 1.486 -17.297 5.223 1 86.31 82 ALA A C 1
ATOM 626 O O . ALA A 1 82 ? 2.334 -16.828 5.984 1 86.31 82 ALA A O 1
ATOM 627 N N . GLU A 1 83 ? 1.604 -18.453 4.727 1 84.5 83 GLU A N 1
ATOM 628 C CA . GLU A 1 83 ? 2.766 -19.281 5.031 1 84.5 83 GLU A CA 1
ATOM 629 C C . GLU A 1 83 ? 3.967 -18.891 4.18 1 84.5 83 GLU A C 1
ATOM 631 O O . GLU A 1 83 ? 5.113 -19 4.621 1 84.5 83 GLU A O 1
ATOM 636 N N . ASN A 1 84 ? 3.684 -18.453 2.945 1 87.81 84 ASN A N 1
ATOM 637 C CA . ASN A 1 84 ? 4.77 -18.203 2.002 1 87.81 84 ASN A CA 1
ATOM 638 C C . ASN A 1 84 ? 4.895 -16.719 1.663 1 87.81 84 ASN A C 1
ATOM 640 O O . ASN A 1 84 ? 5.98 -16.25 1.323 1 87.81 84 ASN A O 1
ATOM 644 N N . ASP A 1 85 ? 3.816 -16.062 1.746 1 91.19 85 ASP A N 1
ATOM 645 C CA . ASP A 1 85 ? 3.834 -14.633 1.466 1 91.19 85 ASP A CA 1
ATOM 646 C C . ASP A 1 85 ? 4.113 -13.828 2.732 1 91.19 85 ASP A C 1
ATOM 648 O O . ASP A 1 85 ? 4.027 -14.359 3.842 1 91.19 85 ASP A O 1
ATOM 652 N N . GLY A 1 86 ? 4.516 -12.578 2.564 1 92.19 86 GLY A N 1
ATOM 653 C CA . GLY A 1 86 ? 4.816 -11.773 3.734 1 92.19 86 GLY A CA 1
ATOM 654 C C . GLY A 1 86 ? 4.879 -10.289 3.434 1 92.19 86 GLY A C 1
ATOM 655 O O . GLY A 1 86 ? 4.914 -9.883 2.27 1 92.19 86 GLY A O 1
ATOM 656 N N . LEU A 1 87 ? 4.832 -9.508 4.516 1 95.25 87 LEU A N 1
ATOM 657 C CA . LEU A 1 87 ? 5.012 -8.062 4.402 1 95.25 87 LEU A CA 1
ATOM 658 C C . LEU A 1 87 ? 6.035 -7.562 5.422 1 95.25 87 LEU A C 1
ATOM 660 O O . LEU A 1 87 ? 6.273 -8.219 6.438 1 95.25 87 LEU A O 1
ATOM 664 N N . CYS A 1 88 ? 6.684 -6.527 5.113 1 95.44 88 CYS A N 1
ATOM 665 C CA . CYS A 1 88 ? 7.633 -5.848 5.988 1 95.44 88 CYS A CA 1
ATOM 666 C C . CYS A 1 88 ? 7.426 -4.34 5.949 1 95.44 88 CYS A C 1
ATOM 668 O O . CYS A 1 88 ? 7.461 -3.729 4.883 1 95.44 88 CYS A O 1
ATOM 670 N N . LYS A 1 89 ? 7.227 -3.781 7.125 1 94.88 89 LYS A N 1
ATOM 671 C CA . LYS A 1 89 ? 6.969 -2.352 7.262 1 94.88 89 LYS A CA 1
ATOM 672 C C . LYS A 1 89 ? 8.062 -1.668 8.078 1 94.88 89 LYS A C 1
ATOM 674 O O . LYS A 1 89 ? 8.477 -2.178 9.117 1 94.88 89 LYS A O 1
ATOM 679 N N . VAL A 1 90 ? 8.477 -0.548 7.594 1 96.19 90 VAL A N 1
ATOM 680 C CA . VAL A 1 90 ? 9.422 0.294 8.32 1 96.19 90 VAL A CA 1
ATOM 681 C C . VAL A 1 90 ? 8.852 1.704 8.469 1 96.19 90 VAL A C 1
ATOM 683 O O . VAL A 1 90 ? 8.461 2.326 7.477 1 96.19 90 VAL A O 1
ATOM 686 N N . MET A 1 91 ? 8.766 2.117 9.664 1 94.62 91 MET A N 1
ATOM 687 C CA . MET A 1 91 ? 8.422 3.506 9.961 1 94.62 91 MET A CA 1
ATOM 688 C C . MET A 1 91 ? 9.656 4.297 10.383 1 94.62 91 MET A C 1
ATOM 690 O O . MET A 1 91 ? 10.406 3.863 11.258 1 94.62 91 MET A O 1
ATOM 694 N N . TRP A 1 92 ? 9.773 5.383 9.703 1 95.31 92 TRP A N 1
ATOM 695 C CA . TRP A 1 92 ? 10.883 6.289 9.961 1 95.31 92 TRP A CA 1
ATOM 696 C C . TRP A 1 92 ? 10.383 7.711 10.195 1 95.31 92 TRP A C 1
ATOM 698 O O . TRP A 1 92 ? 9.328 8.094 9.688 1 95.31 92 TRP A O 1
ATOM 708 N N . GLU A 1 93 ? 11.156 8.43 11.07 1 93.75 93 GLU A N 1
ATOM 709 C CA . GLU A 1 93 ? 10.781 9.828 11.234 1 93.75 93 GLU A CA 1
ATOM 710 C C . GLU A 1 93 ? 11.984 10.68 11.633 1 93.75 93 GLU A C 1
ATOM 712 O O . GLU A 1 93 ? 13.008 10.156 12.062 1 93.75 93 GLU A O 1
ATOM 717 N N . ASN A 1 94 ? 11.875 11.953 11.414 1 94.31 94 ASN A N 1
ATOM 718 C CA . ASN A 1 94 ? 12.742 12.969 12 1 94.31 94 ASN A CA 1
ATOM 719 C C . ASN A 1 94 ? 11.938 14.148 12.547 1 94.31 94 ASN A C 1
ATOM 721 O O . ASN A 1 94 ? 10.742 14.016 12.82 1 94.31 94 ASN A O 1
ATOM 725 N N . GLN A 1 95 ? 12.539 15.281 12.68 1 92.75 95 GLN A N 1
ATOM 726 C CA . GLN A 1 95 ? 11.867 16.391 13.344 1 92.75 95 GLN A CA 1
ATOM 727 C C . GLN A 1 95 ? 10.727 16.938 12.492 1 92.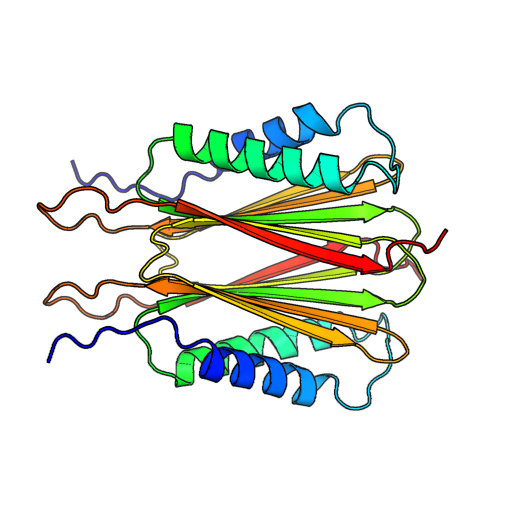75 95 GLN A C 1
ATOM 729 O O . GLN A 1 95 ? 9.727 17.438 13.016 1 92.75 95 GLN A O 1
ATOM 734 N N . THR A 1 96 ? 10.75 16.797 11.195 1 91.88 96 THR A N 1
ATOM 735 C CA . THR A 1 96 ? 9.836 17.578 10.352 1 91.88 96 THR A CA 1
ATOM 736 C C . THR A 1 96 ? 8.914 16.641 9.562 1 91.88 96 THR A C 1
ATOM 738 O O . THR A 1 96 ? 7.918 17.094 8.992 1 91.88 96 THR A O 1
ATOM 741 N N . MET A 1 97 ? 9.312 15.242 9.422 1 91.44 97 MET A N 1
ATOM 742 C CA . MET A 1 97 ? 8.477 14.422 8.555 1 91.44 97 MET A CA 1
ATOM 743 C C . MET A 1 97 ? 8.453 12.977 9.031 1 91.44 97 MET A C 1
ATOM 745 O O . MET A 1 97 ? 9.32 12.555 9.805 1 91.44 97 MET A O 1
ATOM 749 N N . HIS A 1 98 ? 7.367 12.281 8.633 1 91.69 98 HIS A N 1
ATOM 750 C CA . HIS A 1 98 ? 7.211 10.836 8.766 1 91.69 98 HIS A CA 1
ATOM 751 C C . HIS A 1 98 ? 7.355 10.141 7.414 1 91.69 98 HIS A C 1
ATOM 753 O O . HIS A 1 98 ? 6.922 10.672 6.387 1 91.69 98 HIS A O 1
ATOM 759 N N . CYS A 1 99 ? 7.988 8.992 7.477 1 93.19 99 CYS A N 1
ATOM 760 C CA . CYS A 1 99 ? 8.094 8.156 6.289 1 93.19 99 CYS A CA 1
ATOM 761 C C . CYS A 1 99 ? 7.75 6.703 6.609 1 93.19 99 CYS A C 1
ATOM 763 O O . CYS A 1 99 ? 8.297 6.125 7.551 1 93.19 99 CYS A O 1
ATOM 765 N N . VAL A 1 100 ? 6.832 6.168 5.848 1 94.81 100 VAL A N 1
ATOM 766 C CA . VAL A 1 100 ? 6.484 4.758 6.004 1 94.81 100 VAL A CA 1
ATOM 767 C C . VAL A 1 100 ? 6.672 4.031 4.672 1 94.81 100 VAL A C 1
ATOM 769 O O . VAL A 1 100 ? 6.152 4.465 3.643 1 94.81 100 VAL A O 1
ATOM 772 N N . VAL A 1 101 ? 7.41 3.008 4.711 1 96.75 101 VAL A N 1
ATOM 773 C CA . VAL A 1 101 ? 7.574 2.145 3.547 1 96.75 101 VAL A CA 1
ATOM 774 C C . VAL A 1 101 ? 7.137 0.723 3.891 1 96.75 101 VAL A C 1
ATOM 776 O O . VAL A 1 101 ? 7.535 0.177 4.926 1 96.75 101 VAL A O 1
ATOM 779 N N . THR A 1 102 ? 6.332 0.114 3.105 1 95.69 102 THR A N 1
ATOM 780 C CA . THR A 1 102 ? 5.883 -1.262 3.283 1 95.69 102 THR A CA 1
ATOM 781 C C . THR A 1 102 ? 6.117 -2.076 2.014 1 95.69 102 THR A C 1
ATOM 783 O O . THR A 1 102 ? 5.773 -1.638 0.915 1 95.69 102 THR A O 1
ATOM 786 N N . VAL A 1 103 ? 6.719 -3.18 2.211 1 97.25 103 VAL A N 1
ATOM 787 C CA . VAL A 1 103 ? 6.93 -4.121 1.115 1 97.25 103 VAL A CA 1
ATOM 788 C C . VAL A 1 103 ? 6.047 -5.352 1.314 1 97.25 103 VAL A C 1
ATOM 790 O O . VAL A 1 103 ? 6.012 -5.926 2.404 1 97.25 103 VAL A O 1
ATOM 793 N N . PHE A 1 104 ? 5.348 -5.727 0.295 1 95.81 104 PHE A N 1
ATOM 794 C CA . PHE A 1 104 ? 4.598 -6.977 0.229 1 95.81 104 PHE A CA 1
ATOM 795 C C . PHE A 1 104 ? 5.246 -7.945 -0.75 1 95.81 104 PHE A C 1
ATOM 797 O O . PHE A 1 104 ? 5.531 -7.586 -1.893 1 95.81 104 PHE A O 1
ATOM 804 N N . GLY A 1 105 ? 5.48 -9.125 -0.314 1 94.81 105 GLY A N 1
ATOM 805 C CA . GLY A 1 105 ? 6.047 -10.164 -1.161 1 94.81 105 GLY A CA 1
ATOM 806 C C . GLY A 1 105 ? 5.121 -11.352 -1.348 1 94.81 105 GLY A C 1
ATOM 807 O O . GLY A 1 105 ? 4.711 -11.984 -0.373 1 94.81 105 GLY A O 1
ATOM 808 N N . THR A 1 106 ? 4.789 -11.648 -2.58 1 92.88 106 THR A N 1
ATOM 809 C CA . THR A 1 106 ? 3.994 -12.812 -2.947 1 92.88 106 THR A CA 1
ATOM 810 C C . THR A 1 106 ? 4.871 -13.891 -3.584 1 92.88 106 THR A C 1
ATOM 812 O O . THR A 1 106 ? 5.488 -13.656 -4.625 1 92.88 106 THR A O 1
ATOM 815 N N . CYS A 1 107 ? 4.855 -15.008 -2.965 1 90.56 107 CYS A N 1
ATOM 816 C CA . CYS A 1 107 ? 5.727 -16.094 -3.414 1 90.56 107 CYS A CA 1
ATOM 817 C C . CYS A 1 107 ? 5.27 -16.641 -4.762 1 90.56 107 CYS A C 1
ATOM 819 O O . CYS A 1 107 ? 4.078 -16.875 -4.965 1 90.56 107 CYS A O 1
ATOM 821 N N . VAL A 1 108 ? 6.203 -16.766 -5.688 1 81.19 108 VAL A N 1
ATOM 822 C CA . VAL A 1 108 ? 5.887 -17.297 -7.012 1 81.19 108 VAL A CA 1
ATOM 823 C C . VAL A 1 108 ? 6.258 -18.766 -7.09 1 81.19 108 VAL A C 1
ATOM 825 O O . VAL A 1 108 ? 7.324 -19.172 -6.613 1 81.19 108 VAL A O 1
ATOM 828 N N . ASN A 1 109 ? 5.43 -19.656 -6.684 1 61.72 109 ASN A N 1
ATOM 829 C CA . ASN A 1 109 ? 5.789 -21.062 -6.812 1 61.72 109 ASN A CA 1
ATOM 830 C C . ASN A 1 109 ? 6.285 -21.391 -8.219 1 61.72 109 ASN A C 1
ATOM 832 O O . ASN A 1 109 ? 5.586 -21.141 -9.203 1 61.72 109 ASN A O 1
ATOM 836 N N . VAL A 1 110 ? 7.594 -21.188 -8.406 1 47.72 110 VAL A N 1
ATOM 837 C CA . VAL A 1 110 ? 8.172 -21.547 -9.688 1 47.72 110 VAL A CA 1
ATOM 838 C C . VAL A 1 110 ? 7.746 -22.969 -10.062 1 47.72 110 VAL A C 1
ATOM 840 O O . VAL A 1 110 ? 8.117 -23.938 -9.391 1 47.72 110 VAL A O 1
ATOM 843 N N . VAL A 1 111 ? 6.543 -23.453 -10.18 1 43.62 111 VAL A N 1
ATOM 844 C CA . VAL A 1 111 ? 6.488 -24.766 -10.82 1 43.62 111 VAL A CA 1
ATOM 845 C C . VAL A 1 111 ? 7.652 -24.906 -11.797 1 43.62 111 VAL A C 1
ATOM 847 O O . VAL A 1 111 ? 8.242 -23.906 -12.227 1 43.62 111 VAL A O 1
ATOM 850 N N . ASP A 1 112 ? 7.852 -26.281 -12.602 1 36.47 112 ASP A N 1
ATOM 851 C CA . ASP A 1 112 ? 8.914 -26.719 -13.5 1 36.47 112 ASP A CA 1
ATOM 852 C C . ASP A 1 112 ? 9.383 -25.562 -14.391 1 36.47 112 ASP A C 1
ATOM 854 O O . ASP A 1 112 ? 10.539 -25.141 -14.305 1 36.47 112 ASP A O 1
ATOM 858 N N . GLY A 1 113 ? 9.367 -25.75 -15.844 1 34.97 113 GLY A N 1
ATOM 859 C CA . GLY A 1 113 ? 10.188 -25.359 -16.984 1 34.97 113 GLY A CA 1
ATOM 860 C C . GLY A 1 113 ? 10.219 -23.859 -17.188 1 34.97 113 GLY A C 1
ATOM 861 O O . GLY A 1 113 ? 11.086 -23.344 -17.891 1 34.97 113 GLY A O 1
ATOM 862 N N . GLY A 1 114 ? 9.008 -23.203 -17.656 1 36.03 114 GLY A N 1
ATOM 863 C CA . GLY A 1 114 ? 9.195 -22.047 -18.516 1 36.03 114 GLY A CA 1
ATOM 864 C C . GLY A 1 114 ? 9.711 -20.828 -17.781 1 36.03 114 GLY A C 1
ATOM 865 O O . GLY A 1 114 ? 9.609 -20.75 -16.547 1 36.03 114 GLY A O 1
ATOM 866 N N . GLU A 1 115 ? 10.688 -20.094 -18.344 1 35.66 115 GLU A N 1
ATOM 867 C CA . GLU A 1 115 ? 11.445 -18.859 -18.125 1 35.66 115 GLU A CA 1
ATOM 868 C C . GLU A 1 115 ? 10.648 -17.859 -17.297 1 35.66 115 GLU A C 1
ATOM 870 O O . GLU A 1 115 ? 9.414 -17.859 -17.328 1 35.66 115 GLU A O 1
ATOM 875 N N . GLY A 1 116 ? 11.078 -17.406 -16.125 1 42.28 116 GLY A N 1
ATOM 876 C CA . GLY A 1 116 ? 10.828 -16.297 -15.211 1 42.28 116 GLY A CA 1
ATOM 877 C C . GLY A 1 116 ? 10.078 -15.156 -15.859 1 42.28 116 GLY A C 1
ATOM 878 O O . GLY A 1 116 ? 10.648 -14.391 -16.641 1 42.28 116 GLY A O 1
ATOM 879 N N . ALA A 1 117 ? 8.922 -15.312 -16.344 1 45.88 117 ALA A N 1
ATOM 880 C CA . ALA A 1 117 ? 8.172 -14.297 -17.078 1 45.88 117 ALA A CA 1
ATOM 881 C C . ALA A 1 117 ? 8.445 -12.906 -16.516 1 45.88 117 ALA A C 1
ATOM 883 O O . ALA A 1 117 ? 8.766 -12.75 -15.344 1 45.88 117 ALA A O 1
ATOM 884 N N . GLY A 1 118 ? 8.75 -11.797 -17.344 1 55.53 118 GLY A N 1
ATOM 885 C CA . GLY A 1 118 ? 9.195 -10.414 -17.375 1 55.53 118 GLY A CA 1
ATOM 886 C C . GLY A 1 118 ? 8.531 -9.547 -16.312 1 55.53 118 GLY A C 1
ATOM 887 O O . GLY A 1 118 ? 7.496 -8.93 -16.578 1 55.53 118 GLY A O 1
ATOM 888 N N . GLU A 1 119 ? 8.891 -9.922 -15.125 1 65.94 119 GLU A N 1
ATOM 889 C CA . GLU A 1 119 ? 8.453 -8.953 -14.125 1 65.94 119 GLU A CA 1
ATOM 890 C C . GLU A 1 119 ? 8.867 -7.535 -14.508 1 65.94 119 GLU A C 1
ATOM 892 O O . GLU A 1 119 ? 9.969 -7.32 -15.016 1 65.94 119 GLU A O 1
ATOM 897 N N . GLU A 1 120 ? 7.855 -6.703 -14.508 1 79.25 120 GLU A N 1
ATOM 898 C CA . GLU A 1 120 ? 8.047 -5.289 -14.812 1 79.25 120 GLU A CA 1
ATOM 899 C C . GLU A 1 120 ? 7.707 -4.41 -13.617 1 79.25 120 GLU A C 1
ATOM 901 O O . GLU A 1 120 ? 6.891 -4.789 -12.773 1 79.25 120 GLU A O 1
ATOM 906 N N . GLU A 1 121 ? 8.406 -3.363 -13.648 1 80.75 121 GLU A N 1
ATOM 907 C CA . GLU A 1 121 ? 8.125 -2.357 -12.625 1 80.75 121 GLU A CA 1
ATOM 908 C C . GLU A 1 121 ? 6.969 -1.452 -13.047 1 80.75 121 GLU A C 1
ATOM 910 O O . GLU A 1 121 ? 6.91 -0.998 -14.188 1 80.75 121 GLU A O 1
ATOM 915 N N . GLU A 1 122 ? 5.977 -1.344 -12.219 1 76.81 122 GLU A N 1
ATOM 916 C CA . GLU A 1 122 ? 4.879 -0.394 -12.375 1 76.81 122 GLU A CA 1
ATOM 917 C C . GLU A 1 122 ? 4.82 0.577 -11.203 1 76.81 122 GLU A C 1
ATOM 919 O O . GLU A 1 122 ? 4.945 0.168 -10.047 1 76.81 122 GLU A O 1
ATOM 924 N N . LYS A 1 123 ? 4.754 1.938 -11.617 1 77.19 123 LYS A N 1
ATOM 925 C CA . LYS A 1 123 ? 4.723 2.961 -10.578 1 77.19 123 LYS A CA 1
ATOM 926 C C . LYS A 1 123 ? 3.381 3.693 -10.57 1 77.19 123 LYS A C 1
ATOM 928 O O . LYS A 1 123 ? 2.799 3.949 -11.625 1 77.19 123 LYS A O 1
ATOM 933 N N . GLU A 1 124 ? 2.926 3.84 -9.305 1 71.69 124 GLU A N 1
ATOM 934 C CA . GLU A 1 124 ? 1.73 4.645 -9.07 1 71.69 124 GLU A CA 1
ATOM 935 C C . GLU A 1 124 ? 1.958 5.66 -7.953 1 71.69 124 GLU A C 1
ATOM 937 O O . GLU A 1 124 ? 2.639 5.363 -6.969 1 71.69 124 GLU A O 1
ATOM 942 N N . GLU A 1 125 ? 1.494 6.871 -8.133 1 71.69 125 GLU A N 1
ATOM 943 C CA . GLU A 1 125 ? 1.638 7.914 -7.125 1 71.69 125 GLU A CA 1
ATOM 944 C C . GLU A 1 125 ? 0.289 8.547 -6.785 1 71.69 125 GLU A C 1
ATOM 946 O O . GLU A 1 125 ? -0.592 8.633 -7.641 1 71.69 125 GLU A O 1
ATOM 951 N N . VAL A 1 126 ? 0.099 8.719 -5.473 1 66.75 126 VAL A N 1
ATOM 952 C CA . VAL A 1 126 ? -1.035 9.516 -5.027 1 66.75 126 VAL A CA 1
ATOM 953 C C . VAL A 1 126 ? -0.535 10.734 -4.258 1 66.75 126 VAL A C 1
ATOM 955 O O . VAL A 1 126 ? 0.262 10.609 -3.324 1 66.75 126 VAL A O 1
ATOM 958 N N . VAL A 1 127 ? -0.729 11.883 -4.699 1 59.16 127 VAL A N 1
ATOM 959 C CA . VAL A 1 127 ? -0.429 13.117 -3.979 1 59.16 127 VAL A CA 1
ATOM 960 C C . VAL A 1 127 ? -1.723 13.742 -3.461 1 59.16 127 VAL A C 1
ATOM 962 O O . VAL A 1 127 ? -2.66 13.969 -4.23 1 59.16 127 VAL A O 1
ATOM 965 N N . VAL A 1 128 ? -1.829 13.68 -2.145 1 60.03 128 VAL A N 1
ATOM 966 C CA . VAL A 1 128 ? -2.996 14.336 -1.57 1 60.03 128 VAL A CA 1
ATOM 967 C C . VAL A 1 128 ? -2.564 15.617 -0.86 1 60.03 128 VAL A C 1
ATOM 969 O O . VAL A 1 128 ? -1.609 15.617 -0.08 1 60.03 128 VAL A O 1
ATOM 972 N N . ASN A 1 129 ? -3.381 16.766 -0.941 1 57.09 129 ASN A N 1
ATOM 973 C CA . ASN A 1 129 ? -3.35 18.078 -0.309 1 57.09 129 ASN A CA 1
ATOM 974 C C . ASN A 1 129 ? -1.98 18.734 -0.453 1 57.09 129 ASN A C 1
ATOM 976 O O . ASN A 1 129 ? -1.073 18.469 0.337 1 57.09 129 ASN A O 1
ATOM 980 N N . LYS A 1 130 ? -1.443 18.672 -1.638 1 51 130 LYS A N 1
ATOM 981 C CA . LYS A 1 130 ? -0.252 19.5 -1.751 1 51 130 LYS A CA 1
ATOM 982 C C . LYS A 1 130 ? -0.539 20.938 -1.303 1 51 130 LYS A C 1
ATOM 984 O O . LYS A 1 130 ? -1.571 21.5 -1.657 1 51 130 LYS A O 1
ATOM 989 N N . LYS A 1 131 ? -0.119 21.234 -0.017 1 46.53 131 LYS A N 1
ATOM 990 C CA . LYS A 1 131 ? -0.245 22.641 0.31 1 46.53 131 LYS A CA 1
ATOM 991 C C . LYS A 1 131 ? -0.191 23.516 -0.949 1 46.53 131 LYS A C 1
ATOM 993 O O . LYS A 1 131 ? 0.702 23.344 -1.783 1 46.53 131 LYS A O 1
ATOM 998 N N . GLU A 1 132 ? -1.337 23.938 -1.417 1 37.38 132 GLU A N 1
ATOM 999 C CA . GLU A 1 132 ? -1.308 25.109 -2.293 1 37.38 132 GLU A CA 1
ATOM 1000 C C . GLU A 1 132 ? -0.344 26.156 -1.767 1 37.38 132 GLU A C 1
ATOM 1002 O O . GLU A 1 132 ? -0.289 26.422 -0.562 1 37.38 132 GLU A O 1
ATOM 1007 N N . GLU A 1 133 ? 0.685 26.359 -2.459 1 34.78 133 GLU A N 1
ATOM 1008 C CA . GLU A 1 133 ? 1.266 27.672 -2.219 1 34.78 133 GLU A CA 1
ATOM 1009 C C . GLU A 1 133 ? 0.18 28.734 -2.029 1 34.78 133 GLU A C 1
ATOM 1011 O O . GLU A 1 133 ? -0.817 28.734 -2.754 1 34.78 133 GLU A O 1
ATOM 1016 N N . MET B 1 1 ? -10.5 -23.234 -24.188 1 26.36 1 MET B N 1
ATOM 1017 C CA . MET B 1 1 ? -11.078 -21.922 -23.953 1 26.36 1 MET B CA 1
ATOM 1018 C C . MET B 1 1 ? -10.148 -21.062 -23.094 1 26.36 1 MET B C 1
ATOM 1020 O O . MET B 1 1 ? -9.828 -21.438 -21.953 1 26.36 1 MET B O 1
ATOM 1024 N N . ASP B 1 2 ? -8.992 -20.609 -23.453 1 35.25 2 ASP B N 1
ATOM 1025 C CA . ASP B 1 2 ? -7.777 -19.984 -22.922 1 35.25 2 ASP B CA 1
ATOM 1026 C C . ASP B 1 2 ? -8.109 -18.859 -21.953 1 35.25 2 ASP B C 1
ATOM 1028 O O . ASP B 1 2 ? -8.664 -17.828 -22.359 1 35.25 2 ASP B O 1
ATOM 1032 N N . THR B 1 3 ? -8.977 -19.031 -20.938 1 39.34 3 THR B N 1
ATOM 1033 C CA . THR B 1 3 ? -9.664 -18.125 -20.016 1 39.34 3 THR B CA 1
ATOM 1034 C C . THR B 1 3 ? -8.758 -16.953 -19.641 1 39.34 3 THR B C 1
ATOM 1036 O O . THR B 1 3 ? -7.742 -17.125 -18.969 1 39.34 3 THR B O 1
ATOM 1039 N N . GLU B 1 4 ? -8.297 -16.188 -20.5 1 45.28 4 GLU B N 1
ATOM 1040 C CA . GLU B 1 4 ? -7.453 -15 -20.438 1 45.28 4 GLU B CA 1
ATOM 1041 C C . GLU B 1 4 ? -7.828 -14.117 -19.25 1 45.28 4 GLU B C 1
ATOM 1043 O O . GLU B 1 4 ? -8.891 -13.492 -19.25 1 45.28 4 GLU B O 1
ATOM 1048 N N . THR B 1 5 ? -7.895 -14.609 -17.984 1 56.12 5 THR B N 1
ATOM 1049 C CA . THR B 1 5 ? -8.367 -13.945 -16.781 1 56.12 5 THR B CA 1
ATOM 1050 C C . THR B 1 5 ? -7.617 -12.633 -16.562 1 56.12 5 THR B C 1
ATOM 1052 O O . THR B 1 5 ? -6.422 -12.633 -16.266 1 56.12 5 THR B O 1
ATOM 1055 N N . SER B 1 6 ? -7.875 -11.602 -17.453 1 80.12 6 SER B N 1
ATOM 1056 C CA . SER B 1 6 ? -7.289 -10.281 -17.266 1 80.12 6 SER B CA 1
ATOM 1057 C C . SER B 1 6 ? -7.754 -9.648 -15.953 1 80.12 6 SER B C 1
ATOM 1059 O O . SER B 1 6 ? -8.797 -10.023 -15.414 1 80.12 6 SER B O 1
ATOM 1061 N N . PHE B 1 7 ? -6.891 -8.93 -15.305 1 89.88 7 PHE B N 1
ATOM 1062 C CA . PHE B 1 7 ? -7.246 -8.18 -14.102 1 89.88 7 PHE B CA 1
ATOM 1063 C C . PHE B 1 7 ? -8.438 -7.266 -14.359 1 89.88 7 PHE B C 1
ATOM 1065 O O . PHE B 1 7 ? -8.328 -6.309 -15.133 1 89.88 7 PHE B O 1
ATOM 1072 N N . ALA B 1 8 ? -9.664 -7.605 -13.898 1 91.75 8 ALA B N 1
ATOM 1073 C CA . ALA B 1 8 ? -10.922 -6.926 -14.18 1 91.75 8 ALA B CA 1
ATOM 1074 C C . ALA B 1 8 ? -11.031 -5.621 -13.391 1 91.75 8 ALA B C 1
ATOM 1076 O O . ALA B 1 8 ? -11.703 -5.562 -12.367 1 91.75 8 ALA B O 1
ATOM 1077 N N . ILE B 1 9 ? -10.617 -4.57 -13.914 1 94.25 9 ILE B N 1
ATOM 1078 C CA . ILE B 1 9 ? -10.508 -3.277 -13.242 1 94.25 9 ILE B CA 1
ATOM 1079 C C . ILE B 1 9 ? -11.906 -2.75 -12.914 1 94.25 9 ILE B C 1
ATOM 1081 O O . ILE B 1 9 ? -12.148 -2.246 -11.82 1 94.25 9 ILE B O 1
ATOM 1085 N N . ASP B 1 10 ? -12.844 -2.949 -13.82 1 96.31 10 ASP B N 1
ATOM 1086 C CA . ASP B 1 10 ? -14.18 -2.406 -13.617 1 96.31 10 ASP B CA 1
ATOM 1087 C C . ASP B 1 10 ? -14.852 -3.037 -12.398 1 96.31 10 ASP B C 1
ATOM 1089 O O . ASP B 1 10 ? -15.453 -2.336 -11.578 1 96.31 10 ASP B O 1
ATOM 1093 N N . ASP B 1 11 ? -14.789 -4.332 -12.297 1 97.25 11 ASP B N 1
ATOM 1094 C CA . ASP B 1 11 ? -15.383 -5.023 -11.156 1 97.25 11 ASP B CA 1
ATOM 1095 C C . ASP B 1 11 ? -14.719 -4.59 -9.852 1 97.25 11 ASP B C 1
ATOM 1097 O O . ASP B 1 11 ? -15.406 -4.359 -8.852 1 97.25 11 ASP B O 1
ATOM 1101 N N . ILE B 1 12 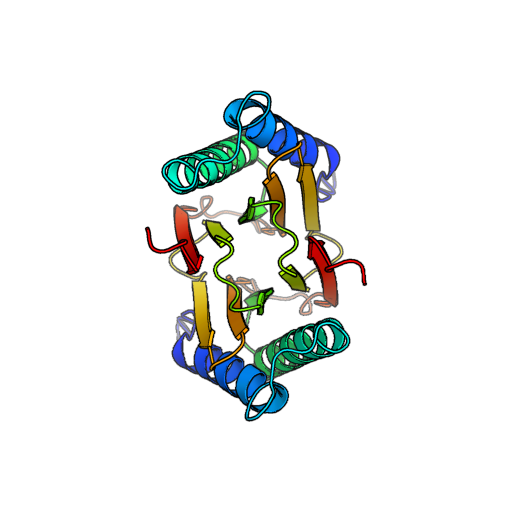? -13.414 -4.48 -9.859 1 97.62 12 ILE B N 1
ATOM 1102 C CA . ILE B 1 12 ? -12.664 -4.137 -8.656 1 97.62 12 ILE B CA 1
ATOM 1103 C C . ILE B 1 12 ? -12.969 -2.699 -8.25 1 97.62 12 ILE B C 1
ATOM 1105 O O . ILE B 1 12 ? -13.18 -2.41 -7.07 1 97.62 12 ILE B O 1
ATOM 1109 N N . GLU B 1 13 ? -13.047 -1.882 -9.234 1 97.81 13 GLU B N 1
ATOM 1110 C CA . GLU B 1 13 ? -13.383 -0.486 -8.969 1 97.81 13 GLU B CA 1
ATOM 1111 C C . GLU B 1 13 ? -14.758 -0.363 -8.32 1 97.81 13 GLU B C 1
ATOM 1113 O O . GLU B 1 13 ? -14.945 0.41 -7.379 1 97.81 13 GLU B O 1
ATOM 1118 N N . THR B 1 14 ? -15.648 -1.08 -8.844 1 98.31 14 THR B N 1
ATOM 1119 C CA . THR B 1 14 ? -17 -1.078 -8.297 1 98.31 14 THR B CA 1
ATOM 1120 C C . THR B 1 14 ? -17 -1.533 -6.84 1 98.31 14 THR B C 1
ATOM 1122 O O . THR B 1 14 ? -17.688 -0.95 -6 1 98.31 14 THR B O 1
ATOM 1125 N N . VAL B 1 15 ? -16.219 -2.561 -6.539 1 98.38 15 VAL B N 1
ATOM 1126 C CA . VAL B 1 15 ? -16.094 -3.064 -5.176 1 98.38 15 VAL B CA 1
ATOM 1127 C C . VAL B 1 15 ? -15.562 -1.963 -4.262 1 98.38 15 VAL B C 1
ATOM 1129 O O . VAL B 1 15 ? -16.109 -1.718 -3.188 1 98.38 15 VAL B O 1
ATOM 1132 N N . ILE B 1 16 ? -14.555 -1.235 -4.699 1 98.56 16 ILE B N 1
ATOM 1133 C CA . ILE B 1 16 ? -13.914 -0.203 -3.889 1 98.56 16 ILE B CA 1
ATOM 1134 C C . ILE B 1 16 ? -14.891 0.952 -3.664 1 98.56 16 ILE B C 1
ATOM 1136 O O . ILE B 1 16 ? -15.102 1.383 -2.527 1 98.56 16 ILE B O 1
ATOM 1140 N N . LYS B 1 17 ? -15.508 1.372 -4.73 1 98.25 17 LYS B N 1
ATOM 1141 C CA . LYS B 1 17 ? -16.422 2.502 -4.633 1 98.25 17 LYS B CA 1
ATOM 1142 C C . LYS B 1 17 ? -17.594 2.176 -3.715 1 98.25 17 LYS B C 1
ATOM 1144 O O . LYS B 1 17 ? -18.016 3.016 -2.916 1 98.25 17 LYS B O 1
ATOM 1149 N N . SER B 1 18 ? -18.094 1.017 -3.846 1 98.56 18 SER B N 1
ATOM 1150 C CA . SER B 1 18 ? -19.203 0.598 -2.986 1 98.56 18 SER B CA 1
ATOM 1151 C C . SER B 1 18 ? -18.766 0.542 -1.524 1 98.56 18 SER B C 1
ATOM 1153 O O . SER B 1 18 ? -19.531 0.924 -0.632 1 98.56 18 SER B O 1
ATOM 1155 N N . SER B 1 19 ? -17.562 0.027 -1.212 1 98.44 19 SER B N 1
ATOM 1156 C CA . SER B 1 19 ? -17.047 -0.061 0.147 1 98.44 19 SER B CA 1
ATOM 1157 C C . SER B 1 19 ? -16.891 1.321 0.771 1 98.44 19 SER B C 1
ATOM 1159 O O . SER B 1 19 ? -17.312 1.546 1.907 1 98.44 19 SER B O 1
ATOM 1161 N N . ILE B 1 20 ? -16.359 2.268 0.017 1 98.31 20 ILE B N 1
ATOM 1162 C CA . ILE B 1 20 ? -16.203 3.637 0.495 1 98.31 20 ILE B CA 1
ATOM 1163 C C . ILE B 1 20 ? -17.578 4.266 0.723 1 98.31 20 ILE B C 1
ATOM 1165 O O . ILE B 1 20 ? -17.812 4.871 1.77 1 98.31 20 ILE B O 1
ATOM 1169 N N . GLY B 1 21 ? -18.422 4.121 -0.216 1 98 21 GLY B N 1
ATOM 1170 C CA . GLY B 1 21 ? -19.75 4.715 -0.137 1 98 21 GLY B CA 1
ATOM 1171 C C . GLY B 1 21 ? -20.562 4.203 1.035 1 98 21 GLY B C 1
ATOM 1172 O O . GLY B 1 21 ? -21.312 4.961 1.657 1 98 21 GLY B O 1
ATOM 1173 N N . SER B 1 22 ? -20.406 2.959 1.333 1 97.69 22 SER B N 1
ATOM 1174 C CA . SER B 1 22 ? -21.172 2.357 2.416 1 97.69 22 SER B CA 1
ATOM 1175 C C . SER B 1 22 ? -20.719 2.881 3.775 1 97.69 22 SER B C 1
ATOM 1177 O O . SER B 1 22 ? -21.469 2.82 4.75 1 97.69 22 SER B O 1
ATOM 1179 N N . VAL B 1 23 ? -19.469 3.387 3.881 1 97.69 23 VAL B N 1
ATOM 1180 C CA . VAL B 1 23 ? -18.891 3.77 5.168 1 97.69 23 VAL B CA 1
ATOM 1181 C C . VAL B 1 23 ? -18.828 5.293 5.273 1 97.69 23 VAL B C 1
ATOM 1183 O O . VAL B 1 23 ? -19.141 5.859 6.328 1 97.69 23 VAL B O 1
ATOM 1186 N N . LEU B 1 24 ? -18.547 5.922 4.16 1 97.19 24 LEU B N 1
ATOM 1187 C CA . LEU B 1 24 ? -18.156 7.324 4.281 1 97.19 24 LEU B CA 1
ATOM 1188 C C . LEU B 1 24 ? -19.219 8.234 3.662 1 97.19 24 LEU B C 1
ATOM 1190 O O . LEU B 1 24 ? -19.172 9.453 3.824 1 97.19 24 LEU B O 1
ATOM 1194 N N . THR B 1 25 ? -20.203 7.488 2.969 1 90.06 25 THR B N 1
ATOM 1195 C CA . THR B 1 25 ? -21.219 8.312 2.328 1 90.06 25 THR B CA 1
ATOM 1196 C C . THR B 1 25 ? -21.953 9.156 3.359 1 90.06 25 THR B C 1
ATOM 1198 O O . THR B 1 25 ? -22.453 8.633 4.359 1 90.06 25 THR B O 1
ATOM 1201 N N . ASP B 1 26 ? -21.75 10.43 3.795 1 92.25 26 ASP B N 1
ATOM 1202 C CA . ASP B 1 26 ? -22.406 11.43 4.641 1 92.25 26 ASP B CA 1
ATOM 1203 C C . ASP B 1 26 ? -21.703 11.531 5.996 1 92.25 26 ASP B C 1
ATOM 1205 O O . ASP B 1 26 ? -22.359 11.742 7.023 1 92.25 26 ASP B O 1
ATOM 1209 N N . THR B 1 27 ? -20.547 11.227 5.945 1 95.06 27 THR B N 1
ATOM 1210 C CA . THR B 1 27 ? -19.75 11.336 7.164 1 95.06 27 THR B CA 1
ATOM 1211 C C . THR B 1 27 ? -18.766 12.5 7.062 1 95.06 27 THR B C 1
ATOM 1213 O O . THR B 1 27 ? -18.406 12.914 5.961 1 95.06 27 THR B O 1
ATOM 1216 N N . GLN B 1 28 ? -18.516 13.117 8.242 1 94.75 28 GLN B N 1
ATOM 1217 C CA . GLN B 1 28 ? -17.453 14.117 8.359 1 94.75 28 GLN B CA 1
ATOM 1218 C C . GLN B 1 28 ? -16.25 13.547 9.094 1 94.75 28 GLN B C 1
ATOM 1220 O O . GLN B 1 28 ? -16.375 12.617 9.891 1 94.75 28 GLN B O 1
ATOM 1225 N N . TYR B 1 29 ? -15.203 14.156 8.727 1 91.75 29 TYR B N 1
ATOM 1226 C CA . TYR B 1 29 ? -14 13.711 9.406 1 91.75 29 TYR B CA 1
ATOM 1227 C C . TYR B 1 29 ? -14.148 13.812 10.922 1 91.75 29 TYR B C 1
ATOM 1229 O O . TYR B 1 29 ? -14.57 14.852 11.445 1 91.75 29 TYR B O 1
ATOM 1237 N N . ASN B 1 30 ? -13.875 12.766 11.602 1 92.06 30 ASN B N 1
ATOM 1238 C CA . ASN B 1 30 ? -13.836 12.656 13.055 1 92.06 30 ASN B CA 1
ATOM 1239 C C . ASN B 1 30 ? -12.648 11.82 13.523 1 92.06 30 ASN B C 1
ATOM 1241 O O . ASN B 1 30 ? -12.617 10.609 13.297 1 92.06 30 ASN B O 1
ATOM 1245 N N . PRO B 1 31 ? -11.695 12.461 14.172 1 88.19 31 PRO B N 1
ATOM 1246 C CA . PRO B 1 31 ? -10.469 11.766 14.555 1 88.19 31 PRO B 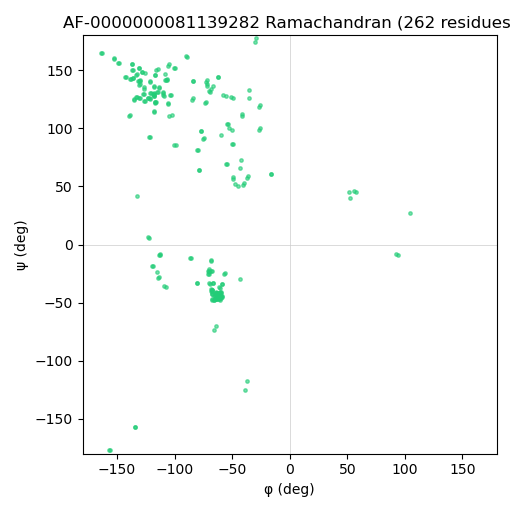CA 1
ATOM 1247 C C . PRO B 1 31 ? -10.734 10.531 15.422 1 88.19 31 PRO B C 1
ATOM 1249 O O . PRO B 1 31 ? -9.945 9.586 15.406 1 88.19 31 PRO B O 1
ATOM 1252 N N . THR B 1 32 ? -11.805 10.484 16.109 1 91 32 THR B N 1
ATOM 1253 C CA . THR B 1 32 ? -12.086 9.375 17.016 1 91 32 THR B CA 1
ATOM 1254 C C . THR B 1 32 ? -12.75 8.227 16.266 1 91 32 THR B C 1
ATOM 1256 O O . THR B 1 32 ? -12.836 7.109 16.781 1 91 32 THR B O 1
ATOM 1259 N N . LYS B 1 33 ? -13.188 8.445 15.055 1 93.06 33 LYS B N 1
ATOM 1260 C CA . LYS B 1 33 ? -13.922 7.418 14.32 1 93.06 33 LYS B CA 1
ATOM 1261 C C . LYS B 1 33 ? -13.125 6.914 13.125 1 93.06 33 LYS B C 1
ATOM 1263 O O . LYS B 1 33 ? -13.469 5.895 12.523 1 93.06 33 LYS B O 1
ATOM 1268 N N . ILE B 1 34 ? -12.078 7.531 12.836 1 92.25 34 ILE B N 1
ATOM 1269 C CA . ILE B 1 34 ? -11.359 7.316 11.586 1 92.25 34 ILE B CA 1
ATOM 1270 C C . ILE B 1 34 ? -10.781 5.902 11.555 1 92.25 34 ILE B C 1
ATOM 1272 O O . ILE B 1 34 ? -10.727 5.273 10.5 1 92.25 34 ILE B O 1
ATOM 1276 N N . ASN B 1 35 ? -10.406 5.406 12.648 1 90.81 35 ASN B N 1
ATOM 1277 C CA . ASN B 1 35 ? -9.867 4.051 12.695 1 90.81 35 ASN B CA 1
ATOM 1278 C C . ASN B 1 35 ? -10.93 3.008 12.383 1 90.81 35 ASN B C 1
ATOM 1280 O O . ASN B 1 35 ? -10.695 2.09 11.594 1 90.81 35 ASN B O 1
ATOM 1284 N N . ASP B 1 36 ? -12.031 3.215 12.93 1 94 36 ASP B N 1
ATOM 1285 C CA . ASP B 1 36 ? -13.141 2.303 12.648 1 94 36 ASP B CA 1
ATOM 1286 C C . ASP B 1 36 ? -13.539 2.371 11.18 1 94 36 ASP B C 1
ATOM 1288 O O . ASP B 1 36 ? -13.844 1.346 10.562 1 94 36 ASP B O 1
ATOM 1292 N N . GLN B 1 37 ? -13.57 3.557 10.734 1 94.88 37 GLN B N 1
ATOM 1293 C CA . GLN B 1 37 ? -14 3.77 9.359 1 94.88 37 GLN B CA 1
ATOM 1294 C C . GLN B 1 37 ? -13.047 3.104 8.375 1 94.88 37 GLN B C 1
ATOM 1296 O O . GLN B 1 37 ? -13.484 2.395 7.461 1 94.88 37 GLN B O 1
ATOM 1301 N N . ILE B 1 38 ? -11.781 3.268 8.562 1 95.5 38 ILE B N 1
ATOM 1302 C CA . ILE B 1 38 ? -10.828 2.715 7.613 1 95.5 38 ILE B CA 1
ATOM 1303 C C . ILE B 1 38 ? -10.82 1.191 7.711 1 95.5 38 ILE B C 1
ATOM 1305 O O . ILE B 1 38 ? -10.703 0.498 6.699 1 95.5 38 ILE B O 1
ATOM 1309 N N . ASN B 1 39 ? -11.023 0.65 8.867 1 94.62 39 ASN B N 1
ATOM 1310 C CA . ASN B 1 39 ? -11.102 -0.797 9.031 1 94.62 39 ASN B CA 1
ATOM 1311 C C . ASN B 1 39 ? -12.352 -1.368 8.359 1 94.62 39 ASN B C 1
ATOM 1313 O O . ASN B 1 39 ? -12.297 -2.441 7.758 1 94.62 39 ASN B O 1
ATOM 1317 N N . SER B 1 40 ? -13.359 -0.641 8.5 1 97.06 40 SER B N 1
ATOM 1318 C CA . SER B 1 40 ? -14.594 -1.062 7.852 1 97.06 40 SER B CA 1
ATOM 1319 C C . SER B 1 40 ? -14.445 -1.062 6.336 1 97.06 40 SER B C 1
ATOM 1321 O O . SER B 1 40 ? -14.906 -1.987 5.66 1 97.06 40 SER B O 1
ATOM 1323 N N . ILE B 1 41 ? -13.805 -0.06 5.84 1 97.62 41 ILE B N 1
ATOM 1324 C CA . ILE B 1 41 ? 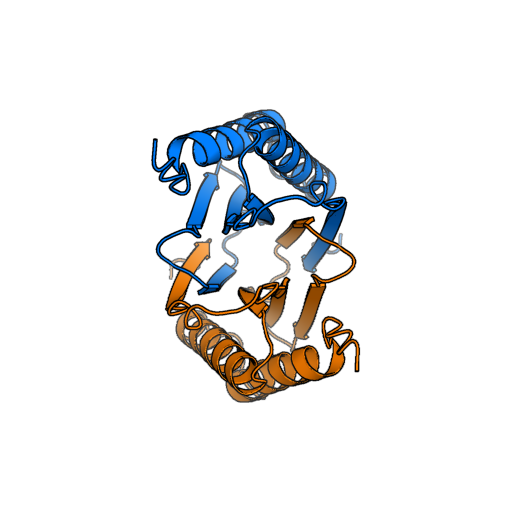-13.617 0.058 4.398 1 97.62 41 ILE B CA 1
ATOM 1325 C C . ILE B 1 41 ? -12.758 -1.103 3.895 1 97.62 41 ILE B C 1
ATOM 1327 O O . ILE B 1 41 ? -13.109 -1.757 2.91 1 97.62 41 ILE B O 1
ATOM 1331 N N . ILE B 1 42 ? -11.719 -1.364 4.555 1 96.56 42 ILE B N 1
ATOM 1332 C CA . ILE B 1 42 ? -10.781 -2.402 4.141 1 96.56 42 ILE B CA 1
ATOM 1333 C C . ILE B 1 42 ? -11.469 -3.768 4.195 1 96.56 42 ILE B C 1
ATOM 1335 O O . ILE B 1 42 ? -11.344 -4.566 3.264 1 96.56 42 ILE B O 1
ATOM 1339 N N . SER B 1 43 ? -12.148 -3.969 5.242 1 96.56 43 SER B N 1
ATOM 1340 C CA . SER B 1 43 ? -12.852 -5.238 5.406 1 96.56 43 SER B CA 1
ATOM 1341 C C . SER B 1 43 ? -13.906 -5.43 4.324 1 96.56 43 SER B C 1
ATOM 1343 O O . SER B 1 43 ? -14 -6.5 3.719 1 96.56 43 SER B O 1
ATOM 1345 N N . ALA B 1 44 ? -14.672 -4.449 4.078 1 97.81 44 ALA B N 1
ATOM 1346 C CA . ALA B 1 44 ? -15.703 -4.52 3.041 1 97.81 44 ALA B CA 1
ATOM 1347 C C . ALA B 1 44 ? -15.078 -4.75 1.668 1 97.81 44 ALA B C 1
ATOM 1349 O O . ALA B 1 44 ? -15.594 -5.531 0.866 1 97.81 44 ALA B O 1
ATOM 1350 N N . THR B 1 45 ? -14.023 -4.051 1.393 1 97.88 45 THR B N 1
ATOM 1351 C CA . THR B 1 45 ? -13.336 -4.203 0.112 1 97.88 45 THR B CA 1
ATOM 1352 C C . THR B 1 45 ? -12.828 -5.629 -0.06 1 97.88 45 THR B C 1
ATOM 1354 O O . THR B 1 45 ? -13.023 -6.242 -1.111 1 97.88 45 THR B O 1
ATOM 1357 N N . LEU B 1 46 ? -12.18 -6.117 0.982 1 95.5 46 LEU B N 1
ATOM 1358 C CA . LEU B 1 46 ? -11.648 -7.477 0.927 1 95.5 46 LEU B CA 1
ATOM 1359 C C . LEU B 1 46 ? -12.773 -8.484 0.699 1 95.5 46 LEU B C 1
ATOM 1361 O O . LEU B 1 46 ? -12.633 -9.398 -0.122 1 95.5 46 LEU B O 1
ATOM 1365 N N . LYS B 1 47 ? -13.812 -8.352 1.41 1 96.31 47 LYS B N 1
ATOM 1366 C CA . LYS B 1 47 ? -14.961 -9.242 1.252 1 96.31 47 LYS B CA 1
ATOM 1367 C C . LYS B 1 47 ? -15.508 -9.18 -0.17 1 96.31 47 LYS B C 1
ATOM 1369 O O . LYS B 1 47 ? -15.852 -10.211 -0.751 1 96.31 47 LYS B O 1
ATOM 1374 N N . GLY B 1 48 ? -15.648 -8.031 -0.712 1 97.5 48 GLY B N 1
ATOM 1375 C CA . GLY B 1 48 ? -16.094 -7.867 -2.086 1 97.5 48 GLY B CA 1
ATOM 1376 C C . GLY B 1 48 ? -15.18 -8.539 -3.094 1 97.5 48 GLY B C 1
ATOM 1377 O O . GLY B 1 48 ? -15.656 -9.156 -4.055 1 97.5 48 GLY B O 1
ATOM 1378 N N . LEU B 1 49 ? -13.914 -8.43 -2.895 1 96.31 49 LEU B N 1
ATOM 1379 C CA . LEU B 1 49 ? -12.945 -9.055 -3.787 1 96.31 49 LEU B CA 1
ATOM 1380 C C . LEU B 1 49 ? -13.047 -10.57 -3.727 1 96.31 49 LEU B C 1
ATOM 1382 O O . LEU B 1 49 ? -12.977 -11.25 -4.758 1 96.31 49 LEU B O 1
ATOM 1386 N N . GLN B 1 50 ? -13.156 -11.109 -2.541 1 93.69 50 GLN B N 1
ATOM 1387 C CA . GLN B 1 50 ? -13.312 -12.555 -2.361 1 93.69 50 GLN B CA 1
ATOM 1388 C C . GLN B 1 50 ? -14.562 -13.055 -3.072 1 93.69 50 GLN B C 1
ATOM 1390 O O . GLN B 1 50 ? -14.57 -14.156 -3.631 1 93.69 50 GLN B O 1
ATOM 1395 N N . SER B 1 51 ? -15.562 -12.25 -3.092 1 95.38 51 SER B N 1
ATOM 1396 C CA . SER B 1 51 ? -16.828 -12.648 -3.688 1 95.38 51 SER B CA 1
ATOM 1397 C C . SER B 1 51 ? -16.719 -12.742 -5.207 1 95.38 51 SER B C 1
ATOM 1399 O O . SER B 1 51 ? -17.562 -13.383 -5.852 1 95.38 51 SER B O 1
ATOM 1401 N N . LEU B 1 52 ? -15.789 -12.07 -5.82 1 93.12 52 LEU B N 1
ATOM 1402 C CA . LEU B 1 52 ? -15.586 -12.148 -7.266 1 93.12 52 LEU B CA 1
ATOM 1403 C C . LEU B 1 52 ? -15.078 -13.523 -7.672 1 93.12 52 LEU B C 1
ATOM 1405 O O . LEU B 1 52 ? -15.211 -13.922 -8.828 1 93.12 52 LEU B O 1
ATOM 1409 N N . ARG B 1 53 ? -14.477 -14.305 -6.844 1 90 53 ARG B N 1
ATOM 1410 C CA . ARG B 1 53 ? -13.984 -15.656 -7.059 1 90 53 ARG B CA 1
ATOM 1411 C C . ARG B 1 53 ? -13.016 -15.711 -8.234 1 90 53 ARG B C 1
ATOM 1413 O O . ARG B 1 53 ? -13.148 -16.578 -9.109 1 90 53 ARG B O 1
ATOM 1420 N N . ARG B 1 54 ? -12.109 -14.781 -8.266 1 90.81 54 ARG B N 1
ATOM 1421 C CA . ARG B 1 54 ? -11.062 -14.734 -9.281 1 90.81 54 ARG B CA 1
ATOM 1422 C C . ARG B 1 54 ? -9.75 -15.297 -8.742 1 90.81 54 ARG B C 1
ATOM 1424 O O . ARG B 1 54 ? -9.516 -15.281 -7.535 1 90.81 54 ARG B O 1
ATOM 1431 N N . PRO B 1 55 ? -8.875 -15.867 -9.586 1 90 55 PRO B N 1
ATOM 1432 C CA . PRO B 1 55 ? -7.617 -16.469 -9.148 1 90 55 PRO B CA 1
ATOM 1433 C C . PRO B 1 55 ? -6.531 -15.438 -8.867 1 90 55 PRO B C 1
ATOM 1435 O O . PRO B 1 55 ? -5.488 -15.438 -9.523 1 90 55 PRO B O 1
ATOM 1438 N N . TYR B 1 56 ? -6.746 -14.609 -7.887 1 92.44 56 TYR B N 1
ATOM 1439 C CA . TYR B 1 56 ? -5.801 -13.562 -7.512 1 92.44 56 TYR B CA 1
ATOM 1440 C C . TYR B 1 56 ? -5.555 -13.562 -6.008 1 92.44 56 TYR B C 1
ATOM 1442 O O . TYR B 1 56 ? -6.473 -13.828 -5.223 1 92.44 56 TYR B O 1
ATOM 1450 N N . LYS B 1 57 ? -4.371 -13.344 -5.59 1 92.94 57 LYS B N 1
ATOM 1451 C CA . LYS B 1 57 ? -4.051 -12.836 -4.262 1 92.94 57 LYS B CA 1
ATOM 1452 C C . LYS B 1 57 ? -4.152 -11.312 -4.215 1 92.94 57 LYS B C 1
ATOM 1454 O O . LYS B 1 57 ? -3.754 -10.625 -5.16 1 92.94 57 LYS B O 1
ATOM 1459 N N . TYR B 1 58 ? -4.668 -10.805 -3.117 1 95.56 58 TYR B N 1
ATOM 1460 C CA . TYR B 1 58 ? -4.949 -9.375 -3.08 1 95.56 58 TYR B CA 1
ATOM 1461 C C . TYR B 1 58 ? -4.188 -8.695 -1.949 1 95.56 58 TYR B C 1
ATOM 1463 O O . TYR B 1 58 ? -4.07 -9.25 -0.853 1 95.56 58 TYR B O 1
ATOM 1471 N N . THR B 1 59 ? -3.678 -7.562 -2.172 1 95.19 59 THR B N 1
ATOM 1472 C CA . THR B 1 59 ? -3.234 -6.566 -1.201 1 95.19 59 THR B CA 1
ATOM 1473 C C . THR B 1 59 ? -4.066 -5.297 -1.312 1 95.19 59 THR B C 1
ATOM 1475 O O . THR B 1 59 ? -4.156 -4.695 -2.387 1 95.19 59 THR B O 1
ATOM 1478 N N . THR B 1 60 ? -4.668 -4.922 -0.237 1 96.5 60 THR B N 1
ATOM 1479 C CA . THR B 1 60 ? -5.461 -3.699 -0.223 1 96.5 60 THR B CA 1
ATOM 1480 C C . THR B 1 60 ? -4.887 -2.693 0.77 1 96.5 60 THR B C 1
ATOM 1482 O O . THR B 1 60 ? -4.613 -3.035 1.922 1 96.5 60 THR B O 1
ATOM 1485 N N . THR B 1 61 ? -4.668 -1.514 0.294 1 94.94 61 THR B N 1
ATOM 1486 C CA . THR B 1 61 ? -4.254 -0.43 1.179 1 94.94 61 THR B CA 1
ATOM 1487 C C . THR B 1 61 ? -5.297 0.684 1.195 1 94.94 61 THR B C 1
ATOM 1489 O O . THR B 1 61 ? -5.945 0.952 0.18 1 94.94 61 THR B O 1
ATOM 1492 N N . ALA B 1 62 ? -5.449 1.317 2.318 1 94.44 62 ALA B N 1
ATOM 1493 C CA . ALA B 1 62 ? -6.344 2.465 2.457 1 94.44 62 ALA B CA 1
ATOM 1494 C C . ALA B 1 62 ? -5.68 3.58 3.26 1 94.44 62 ALA B C 1
ATOM 1496 O O . ALA B 1 62 ? -4.941 3.314 4.211 1 94.44 62 ALA B O 1
ATOM 1497 N N . ILE B 1 63 ? -5.977 4.789 2.832 1 92.31 63 ILE B N 1
ATOM 1498 C CA . ILE B 1 63 ? -5.516 5.988 3.525 1 92.31 63 ILE B CA 1
ATOM 1499 C C . ILE B 1 63 ? -6.688 6.938 3.748 1 92.31 63 ILE B C 1
ATOM 1501 O O . ILE B 1 63 ? -7.449 7.223 2.822 1 92.31 63 ILE B O 1
ATOM 1505 N N . LEU B 1 64 ? -6.875 7.324 4.957 1 91.44 64 LEU B N 1
ATOM 1506 C CA . LEU B 1 64 ? -7.816 8.375 5.324 1 91.44 64 LEU B CA 1
ATOM 1507 C C . LEU B 1 64 ? -7.086 9.586 5.906 1 91.44 64 LEU B C 1
ATOM 1509 O O . LEU B 1 64 ? -6.273 9.438 6.82 1 91.44 64 LEU B O 1
ATOM 1513 N N . MET B 1 65 ? -7.461 10.688 5.383 1 89.25 65 MET B N 1
ATOM 1514 C CA . MET B 1 65 ? -6.746 11.883 5.832 1 89.25 65 MET B CA 1
ATOM 1515 C C . MET B 1 65 ? -7.691 13.07 5.953 1 89.25 65 MET B C 1
ATOM 1517 O O . MET B 1 65 ? -8.609 13.219 5.148 1 89.25 65 MET B O 1
ATOM 1521 N N . GLN B 1 66 ? -7.379 13.805 6.941 1 86.62 66 GLN B N 1
ATOM 1522 C CA . GLN B 1 66 ? -8.125 15.055 7.117 1 86.62 66 GLN B CA 1
ATOM 1523 C C . GLN B 1 66 ? -7.734 16.078 6.059 1 86.62 66 GLN B C 1
ATOM 1525 O O . GLN B 1 66 ? -6.559 16.188 5.699 1 86.62 66 GLN B O 1
ATOM 1530 N N . LYS B 1 67 ? -8.789 16.859 5.555 1 85.56 67 LYS B N 1
ATOM 1531 C CA . LYS B 1 67 ? -8.5 17.984 4.676 1 85.56 67 LYS B CA 1
ATOM 1532 C C . LYS B 1 67 ? -8.062 19.219 5.477 1 85.56 67 LYS B C 1
ATOM 1534 O O . LYS B 1 67 ? -8.875 20.094 5.762 1 85.56 67 LYS B O 1
ATOM 1539 N N . ASN B 1 68 ? -6.898 19.344 5.883 1 79.56 68 ASN B N 1
ATOM 1540 C CA . ASN B 1 68 ? -6.395 20.453 6.672 1 79.56 68 ASN B CA 1
ATOM 1541 C C . ASN B 1 68 ? -5.215 21.141 5.988 1 79.56 68 ASN B C 1
ATOM 1543 O O . ASN B 1 68 ? -4.559 22 6.582 1 79.56 68 ASN B O 1
ATOM 1547 N N . GLY B 1 69 ? -4.906 20.766 4.809 1 73.25 69 GLY B N 1
ATOM 1548 C CA . GLY B 1 69 ? -3.857 21.422 4.043 1 73.25 69 GLY B CA 1
ATOM 1549 C C . GLY B 1 69 ? -2.5 20.766 4.215 1 73.25 69 GLY B C 1
ATOM 1550 O O . GLY B 1 69 ? -1.52 21.188 3.598 1 73.25 69 GLY B O 1
ATOM 1551 N N . ALA B 1 70 ? -2.459 19.797 5.168 1 70.56 70 ALA B N 1
ATOM 1552 C CA . ALA B 1 70 ? -1.164 19.156 5.332 1 70.56 70 ALA B CA 1
ATOM 1553 C C . ALA B 1 70 ? -0.812 18.312 4.098 1 70.56 70 ALA B C 1
ATOM 1555 O O . ALA B 1 70 ? -1.671 17.641 3.535 1 70.56 70 ALA B O 1
ATOM 1556 N N . GLY B 1 71 ? 0.389 18.406 3.586 1 74.44 71 GLY B N 1
ATOM 1557 C CA . GLY B 1 71 ? 0.851 17.703 2.404 1 74.44 71 GLY B CA 1
ATOM 1558 C C . GLY B 1 71 ? 1.078 16.219 2.652 1 74.44 71 GLY B C 1
ATOM 1559 O O . GLY B 1 71 ? 1.594 15.828 3.701 1 74.44 71 GLY B O 1
ATOM 1560 N N . LEU B 1 72 ? 0.418 15.328 1.906 1 80 72 LEU B N 1
ATOM 1561 C CA . LEU B 1 72 ? 0.672 13.891 1.914 1 80 72 LEU B CA 1
ATOM 1562 C C . LEU B 1 72 ? 1.05 13.398 0.521 1 80 72 LEU B C 1
ATOM 1564 O O . LEU B 1 72 ? 0.382 13.734 -0.461 1 80 72 LEU B O 1
ATOM 1568 N N . VAL B 1 73 ? 2.17 12.742 0.47 1 87.75 73 VAL B N 1
ATOM 1569 C CA . VAL B 1 73 ? 2.541 12.094 -0.782 1 87.75 73 VAL B CA 1
ATOM 1570 C C . VAL B 1 73 ? 2.635 10.586 -0.572 1 87.75 73 VAL B C 1
ATOM 1572 O O . VAL B 1 73 ? 3.236 10.125 0.4 1 87.75 73 VAL B O 1
ATOM 1575 N N . SER B 1 74 ? 2.02 9.906 -1.376 1 90.12 74 SER B N 1
ATOM 1576 C CA . SER B 1 74 ? 2.094 8.445 -1.356 1 90.12 74 SER B CA 1
ATOM 1577 C C . SER B 1 74 ? 2.412 7.895 -2.74 1 90.12 74 SER B C 1
ATOM 1579 O O . SER B 1 74 ? 2.027 8.477 -3.754 1 90.12 74 SER B O 1
ATOM 1581 N N . ALA B 1 75 ? 3.17 6.949 -2.775 1 90.12 75 ALA B N 1
ATOM 1582 C CA . ALA B 1 75 ? 3.545 6.285 -4.02 1 90.12 75 ALA B CA 1
ATOM 1583 C C . ALA B 1 75 ? 3.537 4.766 -3.855 1 90.12 75 ALA B C 1
ATOM 1585 O O . ALA B 1 75 ? 3.621 4.258 -2.736 1 90.12 75 ALA B O 1
ATOM 1586 N N . ALA B 1 76 ? 3.355 4.133 -4.969 1 91.44 76 ALA B N 1
ATOM 1587 C CA . ALA B 1 76 ? 3.434 2.674 -5.02 1 91.44 76 ALA B CA 1
ATOM 1588 C C . ALA B 1 76 ? 4.188 2.209 -6.262 1 91.44 76 ALA B C 1
ATOM 1590 O O . ALA B 1 76 ? 4.086 2.826 -7.324 1 91.44 76 ALA B O 1
ATOM 1591 N N . SER B 1 77 ? 4.938 1.207 -6.102 1 92.06 77 SER B N 1
ATOM 1592 C CA . SER B 1 77 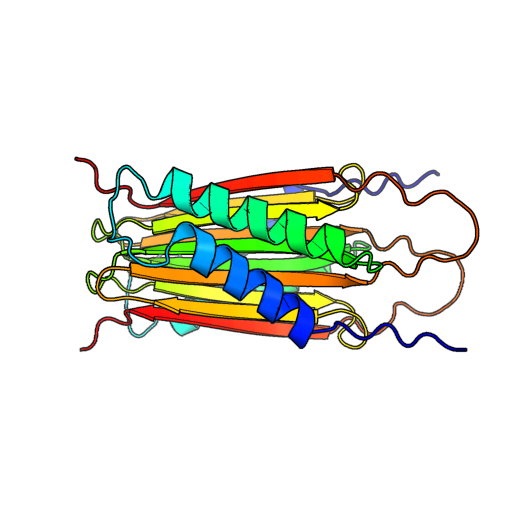? 5.625 0.545 -7.207 1 92.06 77 SER B CA 1
ATOM 1593 C C . SER B 1 77 ? 5.531 -0.972 -7.086 1 92.06 77 SER B C 1
ATOM 1595 O O . SER B 1 77 ? 5.406 -1.507 -5.98 1 92.06 77 SER B O 1
ATOM 1597 N N . THR B 1 78 ? 5.543 -1.56 -8.258 1 92.38 78 THR B N 1
ATOM 1598 C CA . THR B 1 78 ? 5.418 -3.012 -8.281 1 92.38 78 THR B CA 1
ATOM 1599 C C . THR B 1 78 ? 6.465 -3.631 -9.203 1 92.38 78 THR B C 1
ATOM 1601 O O . THR B 1 78 ? 6.879 -3.01 -10.18 1 92.38 78 THR B O 1
ATOM 1604 N N . PHE B 1 79 ? 6.926 -4.816 -8.828 1 92.75 79 PHE B N 1
ATOM 1605 C CA . PHE B 1 79 ? 7.738 -5.715 -9.641 1 92.75 79 PHE B CA 1
ATOM 1606 C C . PHE B 1 79 ? 7.055 -7.066 -9.797 1 92.75 79 PHE B C 1
ATOM 1608 O O . PHE B 1 79 ? 7.18 -7.938 -8.938 1 92.75 79 PHE B O 1
ATOM 1615 N N . TRP B 1 80 ? 6.289 -7.152 -10.898 1 91.69 80 TRP B N 1
ATOM 1616 C CA . TRP B 1 80 ? 5.426 -8.312 -11.094 1 91.69 80 TRP B CA 1
ATOM 1617 C C . TRP B 1 80 ? 5.109 -8.523 -12.57 1 91.69 80 TRP B C 1
ATOM 1619 O O . TRP B 1 80 ? 5.785 -7.965 -13.438 1 91.69 80 TRP B O 1
ATOM 1629 N N . ASP B 1 81 ? 4.258 -9.523 -12.922 1 88.25 81 ASP B N 1
ATOM 1630 C CA . ASP B 1 81 ? 3.832 -9.828 -14.281 1 88.25 81 ASP B CA 1
ATOM 1631 C C . ASP B 1 81 ? 2.771 -8.836 -14.758 1 88.25 81 ASP B C 1
ATOM 1633 O O . ASP B 1 81 ? 1.578 -9.031 -14.516 1 88.25 81 ASP B O 1
ATOM 1637 N N . ALA B 1 82 ? 3.213 -7.891 -15.461 1 86.44 82 ALA B N 1
ATOM 1638 C CA . ALA B 1 82 ? 2.35 -6.77 -15.828 1 86.44 82 ALA B CA 1
ATOM 1639 C C . ALA B 1 82 ? 1.257 -7.215 -16.797 1 86.44 82 ALA B C 1
ATOM 1641 O O . ALA B 1 82 ? 0.281 -6.496 -17.016 1 86.44 82 ALA B O 1
ATOM 1642 N N . GLU B 1 83 ? 1.386 -8.336 -17.344 1 84.56 83 GLU B N 1
ATOM 1643 C CA . GLU B 1 83 ? 0.373 -8.844 -18.266 1 84.56 83 GLU B CA 1
ATOM 1644 C C . GLU B 1 83 ? -0.811 -9.438 -17.516 1 84.56 83 GLU B C 1
ATOM 1646 O O . GLU B 1 83 ? -1.949 -9.383 -17.984 1 84.56 83 GLU B O 1
ATOM 1651 N N . ASN B 1 84 ? -0.516 -10.031 -16.344 1 87.88 84 ASN B N 1
ATOM 1652 C CA . ASN B 1 84 ? -1.552 -10.773 -15.641 1 87.88 84 ASN B CA 1
ATOM 1653 C C . ASN B 1 84 ? -1.911 -10.109 -14.312 1 87.88 84 ASN B C 1
ATOM 1655 O O . ASN B 1 84 ? -3.033 -10.25 -13.828 1 87.88 84 ASN B O 1
ATOM 1659 N N . ASP B 1 85 ? -0.972 -9.453 -13.781 1 91.25 85 ASP B N 1
ATOM 1660 C CA . ASP B 1 85 ? -1.219 -8.758 -12.523 1 91.25 85 ASP B CA 1
ATOM 1661 C C . ASP B 1 85 ? -1.739 -7.344 -12.766 1 91.25 85 ASP B C 1
ATOM 1663 O O . ASP B 1 85 ? -1.649 -6.828 -13.883 1 91.25 85 ASP B O 1
ATOM 1667 N N . GLY B 1 86 ? -2.346 -6.742 -11.758 1 92.19 86 GLY B N 1
ATOM 1668 C CA . GLY B 1 86 ? -2.881 -5.402 -11.938 1 92.19 86 GLY B CA 1
ATOM 1669 C C . GLY B 1 86 ? -3.178 -4.695 -10.633 1 92.19 86 GLY B C 1
ATOM 1670 O O . GLY B 1 86 ? -3.195 -5.324 -9.57 1 92.19 86 GLY B O 1
ATOM 1671 N N . LEU B 1 87 ? -3.352 -3.391 -10.75 1 95.25 87 LEU B N 1
ATOM 1672 C CA . LEU B 1 87 ? -3.773 -2.588 -9.602 1 95.25 87 LEU B CA 1
ATOM 1673 C C . LEU B 1 87 ? -4.949 -1.69 -9.977 1 95.25 87 LEU B C 1
ATOM 1675 O O . LEU B 1 87 ? -5.148 -1.377 -11.148 1 95.25 87 LEU B O 1
ATOM 1679 N N . CYS B 1 88 ? -5.746 -1.373 -9.055 1 95.5 88 CYS B N 1
ATOM 1680 C CA . CYS B 1 88 ? -6.871 -0.457 -9.188 1 95.5 88 CYS B CA 1
ATOM 1681 C C . CYS B 1 88 ? -6.93 0.513 -8.016 1 95.5 88 CYS B C 1
ATOM 1683 O O . CYS B 1 88 ? -6.98 0.092 -6.859 1 95.5 88 CYS B O 1
ATOM 1685 N N . LYS B 1 89 ? -6.93 1.779 -8.352 1 95 89 LYS B N 1
ATOM 1686 C CA . LYS B 1 89 ? -6.941 2.834 -7.348 1 95 89 LYS B CA 1
ATOM 1687 C C . LYS B 1 89 ? -8.203 3.689 -7.457 1 95 89 LYS B C 1
ATOM 1689 O O . LYS B 1 89 ? -8.594 4.082 -8.555 1 95 89 LYS B O 1
ATOM 1694 N N . VAL B 1 90 ? -8.766 3.973 -6.328 1 96.25 90 VAL B N 1
ATOM 1695 C CA . VAL B 1 90 ? -9.906 4.883 -6.25 1 96.25 90 VAL B CA 1
ATOM 1696 C C . VAL B 1 90 ? -9.609 5.988 -5.238 1 96.25 90 VAL B C 1
ATOM 1698 O O . VAL B 1 90 ? -9.258 5.715 -4.09 1 96.25 90 VAL B O 1
ATOM 1701 N N . MET B 1 91 ? -9.688 7.172 -5.703 1 94.75 91 MET B N 1
ATOM 1702 C CA . MET B 1 91 ? -9.625 8.336 -4.824 1 94.75 91 MET B CA 1
ATOM 1703 C C . MET B 1 91 ? -11.008 8.938 -4.609 1 94.75 91 MET B C 1
ATOM 1705 O O . MET B 1 91 ? -11.734 9.188 -5.57 1 94.75 91 MET B O 1
ATOM 1709 N N . TRP B 1 92 ? -11.266 9.102 -3.357 1 95.38 92 TRP B N 1
ATOM 1710 C CA . TRP B 1 92 ? -12.539 9.68 -2.943 1 95.38 92 TRP B CA 1
ATOM 1711 C C . TRP B 1 92 ? -12.32 10.844 -1.985 1 95.38 92 TRP B C 1
ATOM 1713 O O . TRP B 1 92 ? -11.312 10.891 -1.276 1 95.38 92 TRP B O 1
ATOM 1723 N N . GLU B 1 93 ? -13.266 11.82 -2.076 1 93.81 93 GLU B N 1
ATOM 1724 C CA . GLU B 1 93 ? -13.156 12.898 -1.103 1 93.81 93 GLU B CA 1
ATOM 1725 C C . GLU B 1 93 ? -14.516 13.523 -0.82 1 93.81 93 GLU B C 1
ATOM 1727 O O . GLU B 1 93 ? -15.461 13.336 -1.585 1 93.81 93 GLU B O 1
ATOM 1732 N N . ASN B 1 94 ? -14.617 14.203 0.283 1 94.31 94 ASN B N 1
ATOM 1733 C CA . ASN B 1 94 ? -15.695 15.133 0.595 1 94.31 94 ASN B CA 1
ATOM 1734 C C . ASN B 1 94 ? -15.156 16.438 1.187 1 94.31 94 ASN B C 1
ATOM 1736 O O . ASN B 1 94 ? -13.984 16.766 1.002 1 94.31 94 ASN B O 1
ATOM 1740 N N . GLN B 1 95 ? -15.945 17.156 1.904 1 92.62 95 GLN B N 1
ATOM 1741 C CA . GLN B 1 95 ? -15.531 18.484 2.359 1 92.62 95 GLN B CA 1
ATOM 1742 C C . GLN B 1 95 ? -14.445 18.391 3.426 1 92.62 95 GLN B C 1
ATOM 1744 O O . GLN B 1 95 ? -13.602 19.281 3.541 1 92.62 95 GLN B O 1
ATOM 1749 N N . THR B 1 96 ? -14.344 17.328 4.16 1 91.94 96 THR B N 1
ATOM 1750 C CA . THR B 1 96 ? -13.516 17.344 5.363 1 91.94 96 THR B CA 1
ATOM 1751 C C . THR B 1 96 ? -12.391 16.312 5.262 1 91.94 96 THR B C 1
ATOM 1753 O O . THR B 1 96 ? -11.445 16.359 6.047 1 91.94 96 THR B O 1
ATOM 1756 N N . MET B 1 97 ? -12.523 15.242 4.277 1 91.56 97 MET B N 1
ATOM 1757 C CA . MET B 1 97 ? -11.484 14.211 4.297 1 91.56 97 MET B CA 1
ATOM 1758 C C . MET B 1 97 ? -11.242 13.656 2.896 1 91.56 97 MET B C 1
ATOM 1760 O O . MET B 1 97 ? -12.086 13.812 2.01 1 91.56 97 MET B O 1
ATOM 1764 N N . HIS B 1 98 ? -10.039 13.109 2.713 1 91.81 98 HIS B N 1
ATOM 1765 C CA . HIS B 1 98 ? -9.641 12.32 1.554 1 91.81 98 HIS B CA 1
ATOM 1766 C C . HIS B 1 98 ? -9.547 10.836 1.905 1 91.81 98 HIS B C 1
ATOM 1768 O O . HIS B 1 98 ? -9.125 10.484 3.008 1 91.81 98 HIS B O 1
ATOM 1774 N N . CYS B 1 99 ? -9.977 10.039 0.954 1 93.31 99 CYS B N 1
ATOM 1775 C CA . CYS B 1 99 ? -9.836 8.594 1.096 1 93.31 99 CYS B CA 1
ATOM 1776 C C . CYS B 1 99 ? -9.266 7.973 -0.175 1 93.31 99 CYS B C 1
ATOM 1778 O O . CYS B 1 99 ? -9.773 8.211 -1.271 1 93.31 99 CYS B O 1
ATOM 1780 N N . VAL B 1 100 ? -8.203 7.219 -0.011 1 94.88 100 VAL B N 1
ATOM 1781 C CA . VAL B 1 100 ? -7.625 6.5 -1.142 1 94.88 100 VAL B CA 1
ATOM 1782 C C . VAL B 1 100 ? -7.574 5.008 -0.832 1 94.88 100 VAL B C 1
ATOM 1784 O O . VAL B 1 100 ? -7.059 4.602 0.211 1 94.88 100 VAL B O 1
ATOM 1787 N N . VAL B 1 101 ? -8.125 4.25 -1.674 1 96.81 101 VAL B N 1
ATOM 1788 C CA . VAL B 1 101 ? -8.039 2.795 -1.573 1 96.81 101 VAL B CA 1
ATOM 1789 C C . VAL B 1 101 ? -7.387 2.229 -2.83 1 96.81 101 VAL B C 1
ATOM 1791 O O . VAL B 1 101 ? -7.762 2.586 -3.949 1 96.81 101 VAL B O 1
ATOM 1794 N N . THR B 1 102 ? -6.418 1.396 -2.707 1 95.75 102 THR B N 1
ATOM 1795 C CA . THR B 1 102 ? -5.746 0.736 -3.82 1 95.75 102 THR B CA 1
ATOM 1796 C C . THR B 1 102 ? -5.727 -0.776 -3.623 1 95.75 102 THR B C 1
ATOM 1798 O O . THR B 1 102 ? -5.379 -1.263 -2.545 1 95.75 102 THR B O 1
ATOM 1801 N N . VAL B 1 103 ? -6.133 -1.445 -4.625 1 97.31 103 VAL B N 1
ATOM 1802 C CA . VAL B 1 103 ? -6.082 -2.904 -4.633 1 97.31 103 VAL B CA 1
ATOM 1803 C C . VAL B 1 103 ? -5.02 -3.379 -5.621 1 97.31 103 VAL B C 1
ATOM 1805 O O . VAL B 1 103 ? -4.969 -2.916 -6.762 1 97.31 103 VAL B O 1
ATOM 1808 N N . PHE B 1 104 ? -4.172 -4.25 -5.188 1 95.88 104 PHE B N 1
ATOM 1809 C CA . PHE B 1 104 ? -3.211 -4.961 -6.023 1 95.88 104 PHE B CA 1
ATOM 1810 C C . PHE B 1 104 ? -3.592 -6.43 -6.164 1 95.88 104 PHE B C 1
ATOM 1812 O O . PHE B 1 104 ? -3.832 -7.113 -5.168 1 95.88 104 PHE B O 1
ATOM 1819 N N . GLY B 1 105 ? -3.666 -6.883 -7.355 1 94.81 105 GLY B N 1
ATOM 1820 C CA . GLY B 1 105 ? -3.971 -8.281 -7.621 1 94.81 105 GLY B CA 1
ATOM 1821 C C . GLY B 1 105 ? -2.84 -9.008 -8.32 1 94.81 105 GLY B C 1
ATOM 1822 O O . GLY B 1 105 ? -2.402 -8.609 -9.398 1 94.81 105 GLY B O 1
ATOM 1823 N N . THR B 1 106 ? -2.359 -10.078 -7.711 1 92.88 106 THR B N 1
ATOM 1824 C CA . THR B 1 106 ? -1.346 -10.953 -8.281 1 92.88 106 THR B CA 1
ATOM 1825 C C . THR B 1 106 ? -1.968 -12.273 -8.75 1 92.88 106 THR B C 1
ATOM 1827 O O . THR B 1 106 ? -2.535 -13.016 -7.941 1 92.88 106 THR B O 1
ATOM 1830 N N . CYS B 1 107 ? -1.794 -12.516 -10 1 90.5 107 CYS B N 1
ATOM 1831 C CA . CYS B 1 107 ? -2.422 -13.688 -10.586 1 90.5 107 CYS B CA 1
ATOM 1832 C C . CYS B 1 107 ? -1.769 -14.969 -10.078 1 90.5 107 CYS B C 1
ATOM 1834 O O . CYS B 1 107 ? -0.541 -15.07 -10.031 1 90.5 107 CYS B O 1
ATOM 1836 N N . VAL B 1 108 ? -2.611 -15.914 -9.656 1 81.38 108 VAL B N 1
ATOM 1837 C CA . VAL B 1 108 ? -2.104 -17.188 -9.156 1 81.38 108 VAL B CA 1
ATOM 1838 C C . VAL B 1 108 ? -2.238 -18.25 -10.242 1 81.38 108 VAL B C 1
ATOM 1840 O O . VAL B 1 108 ? -3.266 -18.344 -10.914 1 81.38 108 VAL B O 1
ATOM 1843 N N . ASN B 1 109 ? -1.318 -18.391 -11.141 1 62 109 ASN B N 1
ATOM 1844 C CA . ASN B 1 109 ? -1.443 -19.453 -12.125 1 62 109 ASN B CA 1
ATOM 1845 C C . ASN B 1 109 ? -1.73 -20.797 -11.469 1 62 109 ASN B C 1
ATOM 1847 O O . ASN B 1 109 ? -0.979 -21.234 -10.594 1 62 109 ASN B O 1
ATOM 1851 N N . VAL B 1 110 ? -3.014 -21.031 -11.25 1 48.09 110 VAL B N 1
ATOM 1852 C CA . VAL B 1 110 ? -3.387 -22.328 -10.711 1 48.09 110 VAL B CA 1
ATOM 1853 C C . VAL B 1 110 ? -2.727 -23.438 -11.523 1 48.09 110 VAL B C 1
ATOM 1855 O O . VAL B 1 110 ? -3.025 -23.609 -12.711 1 48.09 110 VAL B O 1
ATOM 1858 N N . VAL B 1 111 ? -1.456 -23.625 -11.734 1 43.59 111 VAL B N 1
ATOM 1859 C CA . VAL B 1 111 ? -1.138 -24.922 -12.32 1 43.59 111 VAL B CA 1
ATOM 1860 C C . VAL B 1 111 ? -2.164 -25.969 -11.867 1 43.59 111 VAL B C 1
ATOM 1862 O O . VAL B 1 111 ? -2.828 -25.781 -10.844 1 43.59 111 VAL B O 1
ATOM 1865 N N . ASP B 1 112 ? -2.145 -27.422 -12.445 1 36.75 112 ASP B N 1
ATOM 1866 C CA . ASP B 1 112 ? -3.033 -28.578 -12.273 1 36.75 112 ASP B CA 1
ATOM 1867 C C . ASP B 1 112 ? -3.549 -28.656 -10.836 1 36.75 112 ASP B C 1
ATOM 1869 O O . ASP B 1 112 ? -4.758 -28.594 -10.602 1 36.75 112 ASP B O 1
ATOM 1873 N N . GLY B 1 113 ? -3.213 -29.812 -10.031 1 35 113 GLY B N 1
ATOM 1874 C CA . GLY B 1 113 ? -3.93 -30.594 -9.039 1 35 113 GLY B CA 1
ATOM 1875 C C . GLY B 1 113 ? -4.242 -29.828 -7.777 1 35 113 GLY B C 1
ATOM 1876 O O . GLY B 1 113 ? -5.148 -30.188 -7.027 1 35 113 GLY B O 1
ATOM 1877 N N . GLY B 1 114 ? -3.146 -29.547 -6.848 1 36.31 114 GLY B N 1
ATOM 1878 C CA . GLY B 1 114 ? -3.455 -29.5 -5.43 1 36.31 114 GLY B CA 1
ATOM 1879 C C . GLY B 1 114 ? -4.246 -28.266 -5.027 1 36.31 114 GLY B C 1
ATOM 1880 O O . GLY B 1 114 ? -4.289 -27.281 -5.77 1 36.31 114 GLY B O 1
ATOM 1881 N N . GLU B 1 115 ? -5.25 -28.391 -4.168 1 35.94 115 GLU B N 1
ATOM 1882 C CA . GLU B 1 115 ? -6.219 -27.594 -3.42 1 35.94 115 GLU B CA 1
ATOM 1883 C C . GLU B 1 115 ? -5.691 -26.188 -3.164 1 35.94 115 GLU B C 1
ATOM 1885 O O . GLU B 1 115 ? -4.484 -25.984 -3.041 1 35.94 115 GLU B O 1
ATOM 1890 N N . GLY B 1 116 ? -6.285 -25.094 -3.625 1 42 116 GLY B N 1
ATOM 1891 C CA . GLY B 1 116 ? -6.316 -23.656 -3.395 1 42 116 GLY B CA 1
ATOM 1892 C C . GLY B 1 116 ? -5.723 -23.25 -2.057 1 42 116 GLY B C 1
ATOM 1893 O O . GLY B 1 116 ? -6.34 -23.469 -1.011 1 42 116 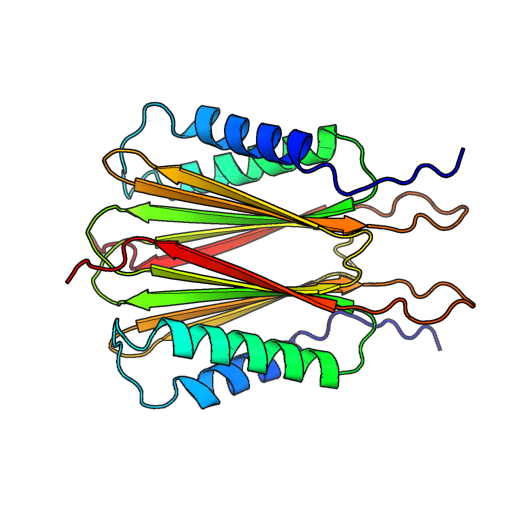GLY B O 1
ATOM 1894 N N . ALA B 1 117 ? -4.504 -23.5 -1.77 1 45.69 117 ALA B N 1
ATOM 1895 C CA . ALA B 1 117 ? -3.914 -23.234 -0.463 1 45.69 117 ALA B CA 1
ATOM 1896 C C . ALA B 1 117 ? -4.508 -21.969 0.151 1 45.69 117 ALA B C 1
ATOM 1898 O O . ALA B 1 117 ? -4.902 -21.047 -0.568 1 45.69 117 ALA B O 1
ATOM 1899 N N . GLY B 1 118 ? -5.082 -21.969 1.444 1 54.81 118 GLY B N 1
ATOM 1900 C CA . GLY B 1 118 ? -5.848 -21.156 2.379 1 54.81 118 GLY B CA 1
ATOM 1901 C C . GLY B 1 118 ? -5.391 -19.719 2.43 1 54.81 118 GLY B C 1
ATOM 1902 O O . GLY B 1 118 ? -4.375 -19.406 3.053 1 54.81 118 GLY B O 1
ATOM 1903 N N . GLU B 1 119 ? -5.727 -19.062 1.363 1 65.38 119 GLU B N 1
ATOM 1904 C CA . GLU B 1 119 ? -5.531 -17.625 1.491 1 65.38 119 GLU B CA 1
ATOM 1905 C C . GLU B 1 119 ? -6.148 -17.094 2.781 1 65.38 119 GLU B C 1
ATOM 1907 O O . GLU B 1 119 ? -7.238 -17.516 3.174 1 65.38 119 GLU B O 1
ATOM 1912 N N . GLU B 1 120 ? -5.297 -16.406 3.521 1 78.5 120 GLU B N 1
ATOM 1913 C CA . GLU B 1 120 ? -5.699 -15.789 4.777 1 78.5 120 GLU B CA 1
ATOM 1914 C C . GLU B 1 120 ? -5.621 -14.266 4.688 1 78.5 120 GLU B C 1
ATOM 1916 O O . GLU B 1 120 ? -4.836 -13.727 3.904 1 78.5 120 GLU B O 1
ATOM 1921 N N . GLU B 1 121 ? -6.48 -13.742 5.461 1 80.12 121 GLU B N 1
ATOM 1922 C CA . GLU B 1 121 ? -6.469 -12.281 5.578 1 80.12 121 GLU B CA 1
ATOM 1923 C C . GLU B 1 121 ? -5.457 -11.82 6.621 1 80.12 121 GLU B C 1
ATOM 1925 O O . GLU B 1 121 ? -5.391 -12.383 7.719 1 80.12 121 GLU B O 1
ATOM 1930 N N . GLU B 1 122 ? -4.555 -10.969 6.25 1 76.44 122 GLU B N 1
ATOM 1931 C CA . GLU B 1 122 ? -3.631 -10.289 7.152 1 76.44 122 GLU B CA 1
ATOM 1932 C C . GLU B 1 122 ? -3.842 -8.773 7.117 1 76.44 122 GLU B C 1
ATOM 1934 O O . GLU B 1 122 ? -3.982 -8.188 6.043 1 76.44 122 GLU B O 1
ATOM 1939 N N . LYS B 1 123 ? -3.996 -8.211 8.422 1 75.88 123 LYS B N 1
ATOM 1940 C CA . LYS B 1 123 ? -4.23 -6.773 8.508 1 75.88 123 LYS B CA 1
ATOM 1941 C C . LYS B 1 123 ? -3.049 -6.062 9.164 1 75.88 123 LYS B C 1
ATOM 1943 O O . LYS B 1 123 ? -2.439 -6.586 10.094 1 75.88 123 LYS B O 1
ATOM 1948 N N . GLU B 1 124 ? -2.725 -4.957 8.477 1 70.75 124 GLU B N 1
ATOM 1949 C CA . GLU B 1 124 ? -1.71 -4.062 9.031 1 70.75 124 GLU B CA 1
ATOM 1950 C C . GLU B 1 124 ? -2.197 -2.617 9.047 1 70.75 124 GLU B C 1
ATOM 1952 O O . GLU B 1 124 ? -2.883 -2.18 8.117 1 70.75 124 GLU B O 1
ATOM 1957 N N . GLU B 1 125 ? -1.941 -1.899 10.109 1 70.5 125 GLU B N 1
ATOM 1958 C CA . GLU B 1 125 ? -2.344 -0.5 10.234 1 70.5 125 GLU B CA 1
ATOM 1959 C C . GLU B 1 125 ? -1.154 0.388 10.586 1 70.5 125 GLU B C 1
ATOM 1961 O O . GLU B 1 125 ? -0.234 -0.046 11.281 1 70.5 125 GLU B O 1
ATOM 1966 N N . VAL B 1 126 ? -1.091 1.508 9.852 1 65.44 126 VAL B N 1
ATOM 1967 C CA . VAL B 1 126 ? -0.154 2.551 10.258 1 65.44 126 VAL B CA 1
ATOM 1968 C C . VAL B 1 126 ? -0.92 3.82 10.617 1 65.44 126 VAL B C 1
ATOM 1970 O O . VAL B 1 126 ? -1.746 4.301 9.844 1 65.44 126 VAL B O 1
ATOM 1973 N N . VAL B 1 127 ? -0.92 4.234 11.789 1 58.66 127 VAL B N 1
ATOM 1974 C CA . VAL B 1 127 ? -1.49 5.508 12.219 1 58.66 127 VAL B CA 1
ATOM 1975 C C . VAL B 1 127 ? -0.374 6.523 12.445 1 58.66 127 VAL B C 1
ATOM 1977 O O . VAL B 1 127 ? 0.574 6.254 13.188 1 58.66 127 VAL B O 1
ATOM 1980 N N . VAL B 1 128 ? -0.365 7.504 11.562 1 59.16 128 VAL B N 1
ATOM 1981 C CA . VAL B 1 128 ? 0.616 8.562 11.781 1 59.16 128 VAL B CA 1
ATOM 1982 C C . VAL B 1 128 ? -0.089 9.836 12.25 1 59.16 128 VAL B C 1
ATOM 1984 O O . VAL B 1 128 ? -1.084 10.25 11.648 1 59.16 128 VAL B O 1
ATOM 1987 N N . ASN B 1 129 ? 0.524 10.633 13.242 1 56.34 129 ASN B N 1
ATOM 1988 C CA . ASN B 1 129 ? 0.216 11.938 13.82 1 56.34 129 ASN B CA 1
ATOM 1989 C C . ASN B 1 129 ? -1.226 12.008 14.312 1 56.34 129 ASN B C 1
ATOM 1991 O O . ASN B 1 129 ? -2.117 12.438 13.578 1 56.34 129 ASN B O 1
ATOM 1995 N N . LYS B 1 130 ? -1.657 10.914 14.914 1 50.75 130 LYS B N 1
ATOM 1996 C CA . LYS B 1 130 ? -2.959 11.156 15.531 1 50.75 130 LYS B CA 1
ATOM 1997 C C . LYS B 1 130 ? -2.938 12.422 16.391 1 50.75 130 LYS B C 1
ATOM 1999 O O . LYS B 1 130 ? -1.997 12.641 17.141 1 50.75 130 LYS B O 1
ATOM 2004 N N . LYS B 1 131 ? -3.451 13.57 15.766 1 45.94 131 LYS B N 1
ATOM 2005 C CA . LYS B 1 131 ? -3.59 14.711 16.672 1 45.94 131 LYS B CA 1
ATOM 2006 C C . LYS B 1 131 ? -3.781 14.25 18.109 1 45.94 131 LYS B C 1
ATOM 2008 O O . LYS B 1 131 ? -4.617 13.391 18.391 1 45.94 131 LYS B O 1
ATOM 2013 N N . GLU B 1 132 ? -2.719 14.258 18.875 1 37.75 132 GLU B N 1
ATOM 2014 C CA . GLU B 1 132 ? -2.957 14.289 20.312 1 37.75 132 GLU B CA 1
ATOM 2015 C C . GLU B 1 132 ? -4.09 15.25 20.672 1 37.75 132 GLU B C 1
ATOM 2017 O O . GLU B 1 132 ? -4.191 16.328 20.094 1 37.75 132 GLU B O 1
ATOM 2022 N N . GLU B 1 133 ? -5.145 14.711 21.094 1 34.59 133 GLU B N 1
ATOM 2023 C CA . GLU B 1 133 ? -5.934 15.664 21.875 1 34.59 133 GLU B CA 1
ATOM 2024 C C . GLU B 1 133 ? -5.035 16.578 22.703 1 34.59 133 GLU B C 1
ATOM 2026 O O . GLU B 1 133 ? -4.062 16.125 23.312 1 34.59 133 GLU B O 1
#

InterPro domains:
  IPR005334 Dynein light chain Tctex-1-like [PF03645] (12-104)
  IPR005334 Dynein light chain Tctex-1-like [PTHR21255] (6-106)
  IPR038586 Tctex-1-like superfamily [G3DSA:3.30.1140.40] (9-107)